Protein AF-0000000074591788 (afdb_homodimer)

Structure (mmCIF, N/CA/C/O backbone):
data_AF-0000000074591788-model_v1
#
loop_
_entity.id
_entity.type
_entity.pdbx_description
1 polymer 'Uncharacterized protein'
#
loop_
_atom_site.group_PDB
_atom_site.id
_atom_site.type_symbol
_atom_site.label_atom_id
_atom_site.label_alt_id
_atom_site.label_comp_id
_atom_site.label_asym_id
_atom_site.label_entity_id
_atom_site.label_seq_id
_atom_site.pdbx_PDB_ins_code
_atom_site.Cartn_x
_atom_site.Cartn_y
_atom_site.Cartn_z
_atom_site.occupancy
_atom_site.B_iso_or_equiv
_atom_site.auth_seq_id
_atom_site.auth_comp_id
_atom_site.auth_asym_id
_atom_site.auth_atom_id
_atom_site.pdbx_PDB_model_num
ATOM 1 N N . MET A 1 1 ? -17.734 -0.8 9.992 1 25.5 1 MET A N 1
ATOM 2 C CA . MET A 1 1 ? -17.125 -1.967 9.344 1 25.5 1 MET A CA 1
ATOM 3 C C . MET A 1 1 ? -16.125 -2.648 10.266 1 25.5 1 MET A C 1
ATOM 5 O O . MET A 1 1 ? -15.188 -2.016 10.742 1 25.5 1 MET A O 1
ATOM 9 N N . THR A 1 2 ? -16.531 -3.467 11.023 1 32.09 2 THR A N 1
ATOM 10 C CA . THR A 1 2 ? -15.789 -4.109 12.109 1 32.09 2 THR A CA 1
ATOM 11 C C . THR A 1 2 ? -14.484 -4.707 11.602 1 32.09 2 THR A C 1
ATOM 13 O O . THR A 1 2 ? -14.492 -5.555 10.703 1 32.09 2 THR A O 1
ATOM 16 N N . GLY A 1 3 ? -13.484 -3.961 11.484 1 38.31 3 GLY A N 1
ATOM 17 C CA . GLY A 1 3 ? -12.203 -4.449 11 1 38.31 3 GLY A CA 1
ATOM 18 C C . GLY A 1 3 ? -11.758 -5.73 11.68 1 38.31 3 GLY A C 1
ATOM 19 O O . GLY A 1 3 ? -11.391 -5.719 12.859 1 38.31 3 GLY A O 1
ATOM 20 N N . VAL A 1 4 ? -12.438 -6.754 11.57 1 44.53 4 VAL A N 1
ATOM 21 C CA . VAL A 1 4 ? -12.055 -8.016 12.203 1 44.53 4 VAL A CA 1
ATOM 22 C C . VAL A 1 4 ? -10.633 -8.391 11.805 1 44.53 4 VAL A C 1
ATOM 24 O O . VAL A 1 4 ? -10.258 -8.25 10.633 1 44.53 4 VAL A O 1
ATOM 27 N N . SER A 1 5 ? -9.805 -8.383 12.875 1 53.22 5 SER A N 1
ATOM 28 C CA . SER A 1 5 ? -8.477 -8.953 12.672 1 53.22 5 SER A CA 1
ATOM 29 C C . SER A 1 5 ? -8.547 -10.242 11.867 1 53.22 5 SER A C 1
ATOM 31 O O . SER A 1 5 ? -9.43 -11.07 12.094 1 53.22 5 SER A O 1
ATOM 33 N N . PRO A 1 6 ? -7.809 -10.32 10.836 1 57.22 6 PRO A N 1
ATOM 34 C CA . PRO A 1 6 ? -7.859 -11.578 10.078 1 57.22 6 PRO A CA 1
ATOM 35 C C . PRO A 1 6 ? -7.574 -12.805 10.938 1 57.22 6 PRO A C 1
ATOM 37 O O . PRO A 1 6 ? -6.836 -12.711 11.922 1 57.22 6 PRO A O 1
ATOM 40 N N . ASP A 1 7 ? -8.398 -13.844 10.859 1 64.44 7 ASP A N 1
ATOM 41 C CA . ASP A 1 7 ? -8.133 -15.172 11.406 1 64.44 7 ASP A CA 1
ATOM 42 C C . ASP A 1 7 ? -6.707 -15.617 11.086 1 64.44 7 ASP A C 1
ATOM 44 O O . ASP A 1 7 ? -6.316 -15.672 9.922 1 64.44 7 ASP A O 1
ATOM 48 N N . PRO A 1 8 ? -5.801 -15.812 12.211 1 66.62 8 PRO A N 1
ATOM 49 C CA . PRO A 1 8 ? -4.402 -16.188 11.992 1 66.62 8 PRO A CA 1
ATOM 50 C C . PRO A 1 8 ? -4.246 -17.438 11.133 1 66.62 8 PRO A C 1
ATOM 52 O O . PRO A 1 8 ? -3.184 -17.656 10.547 1 66.62 8 PRO A O 1
ATOM 55 N N . GLU A 1 9 ? -5.215 -18.203 11.008 1 79.88 9 GLU A N 1
ATOM 56 C CA . GLU A 1 9 ? -5.105 -19.453 10.258 1 79.88 9 GLU A CA 1
ATOM 57 C C . GLU A 1 9 ? -5.652 -19.297 8.836 1 79.88 9 GLU A C 1
ATOM 59 O O . GLU A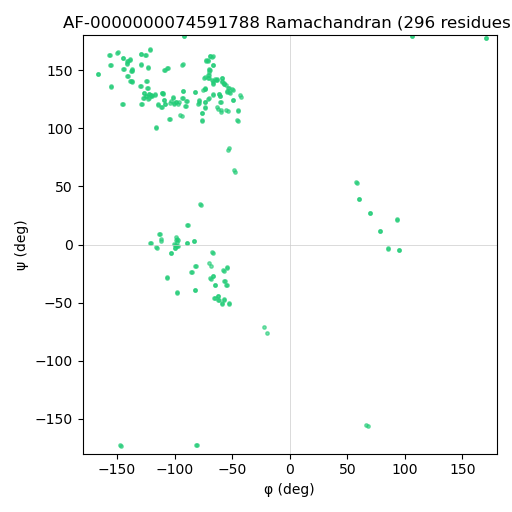 1 9 ? -5.586 -20.219 8.031 1 79.88 9 GLU A O 1
ATOM 64 N N . GLU A 1 10 ? -6.027 -18.172 8.516 1 87.06 10 GLU A N 1
ATOM 65 C CA . GLU A 1 10 ? -6.621 -17.953 7.199 1 87.06 10 GLU A CA 1
ATOM 66 C C . GLU A 1 10 ? -5.547 -17.781 6.129 1 87.06 10 GLU A C 1
ATOM 68 O O . GLU A 1 10 ? -4.52 -17.141 6.375 1 87.06 10 GLU A O 1
ATOM 73 N N . PHE A 1 11 ? -5.793 -18.578 5.012 1 93.31 11 PHE A N 1
ATOM 74 C CA . PHE A 1 11 ? -4.965 -18.297 3.846 1 93.31 11 PHE A CA 1
ATOM 75 C C . PHE A 1 11 ? -4.953 -16.812 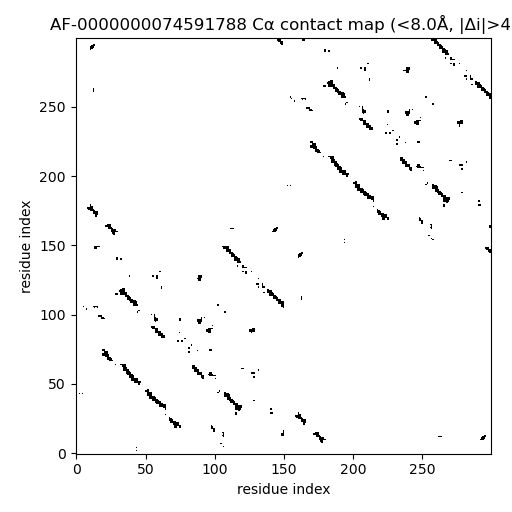3.533 1 93.31 11 PHE A C 1
ATOM 77 O O . PHE A 1 11 ? -6.012 -16.188 3.393 1 93.31 11 PHE A O 1
ATOM 84 N N . ARG A 1 12 ? -3.598 -16.203 3.482 1 90.94 12 ARG A N 1
ATOM 85 C CA . ARG A 1 12 ? -3.533 -14.75 3.316 1 90.94 12 ARG A CA 1
ATOM 86 C C . ARG A 1 12 ? -2.344 -14.352 2.447 1 90.94 12 ARG A C 1
ATOM 88 O O . ARG A 1 12 ? -1.348 -15.078 2.381 1 90.94 12 ARG A O 1
ATOM 95 N N . VAL A 1 13 ? -2.521 -13.25 1.769 1 90.94 13 VAL A N 1
ATOM 96 C CA . VAL A 1 13 ? -1.477 -12.586 1 1 90.94 13 VAL A CA 1
ATOM 97 C C . VAL A 1 13 ? -1.331 -11.141 1.473 1 90.94 13 VAL A C 1
ATOM 99 O O . VAL A 1 13 ? -2.326 -10.469 1.752 1 90.94 13 VAL A O 1
ATOM 102 N N . VAL A 1 14 ? -0.039 -10.734 1.653 1 87.12 14 VAL A N 1
ATOM 103 C CA . VAL A 1 14 ? 0.24 -9.406 2.188 1 87.12 14 VAL A CA 1
ATOM 104 C C . VAL A 1 14 ? 1.445 -8.805 1.469 1 87.12 14 VAL A C 1
ATOM 106 O O . VAL A 1 14 ? 2.195 -9.516 0.796 1 87.12 14 VAL A O 1
ATOM 109 N N . SER A 1 15 ? 1.528 -7.547 1.519 1 87.44 15 SER A N 1
ATOM 110 C CA . SER A 1 15 ? 2.756 -6.82 1.207 1 87.44 15 SER A CA 1
ATOM 111 C C . SER A 1 15 ? 3.279 -6.07 2.426 1 87.44 15 SER A C 1
ATOM 113 O O . SER A 1 15 ? 2.789 -4.988 2.754 1 87.44 15 SER A O 1
ATOM 115 N N . PRO A 1 16 ? 4.273 -6.656 3.057 1 81.25 16 PRO A N 1
ATOM 116 C CA . PRO A 1 16 ? 4.711 -6.055 4.316 1 81.25 16 PRO A CA 1
ATOM 117 C C . PRO A 1 16 ? 5.273 -4.648 4.133 1 81.25 16 PRO A C 1
ATOM 119 O O . PRO A 1 16 ? 5.938 -4.367 3.131 1 81.25 16 PRO A O 1
ATOM 122 N N . ALA A 1 17 ? 4.926 -3.83 5.141 1 76.12 17 ALA A N 1
ATOM 123 C CA . ALA A 1 17 ? 5.516 -2.494 5.172 1 76.12 17 ALA A CA 1
ATOM 124 C C . ALA A 1 17 ? 6.996 -2.557 5.527 1 76.12 17 ALA A C 1
ATOM 126 O O . ALA A 1 17 ? 7.418 -3.404 6.32 1 76.12 17 ALA A O 1
ATOM 127 N N . LYS A 1 18 ? 7.785 -1.675 4.902 1 76.88 18 LYS A N 1
ATOM 128 C CA . LYS A 1 18 ? 9.219 -1.582 5.148 1 76.88 18 LYS A CA 1
ATOM 129 C C . LYS A 1 18 ? 9.531 -0.54 6.219 1 76.88 18 LYS A C 1
ATOM 131 O O . LYS A 1 18 ? 8.688 0.31 6.523 1 76.88 18 LYS A O 1
ATOM 136 N N . ASN A 1 19 ? 10.648 -0.786 6.82 1 83.44 19 ASN A N 1
ATOM 137 C CA . ASN A 1 19 ? 11.086 0.232 7.766 1 83.44 19 ASN A CA 1
ATOM 138 C C . ASN A 1 19 ? 11.695 1.437 7.055 1 83.44 19 ASN A C 1
ATOM 140 O O . ASN A 1 19 ? 12.75 1.929 7.449 1 83.44 19 ASN A O 1
ATOM 144 N N . ILE A 1 20 ? 11.211 1.776 5.965 1 89.19 20 ILE A N 1
ATOM 145 C CA . ILE A 1 20 ? 11.477 2.982 5.184 1 89.19 20 ILE A CA 1
ATOM 146 C C . ILE A 1 20 ? 10.164 3.703 4.891 1 89.19 20 ILE A C 1
ATOM 148 O O . ILE A 1 20 ? 9.18 3.076 4.488 1 89.19 20 ILE A O 1
ATOM 152 N N . SER A 1 21 ? 10.148 5 5.23 1 94 21 SER A N 1
ATOM 153 C CA . SER A 1 21 ? 8.93 5.746 4.938 1 94 21 SER A CA 1
ATOM 154 C C . SER A 1 21 ? 8.633 5.746 3.443 1 94 21 SER A C 1
ATOM 156 O O . SER A 1 21 ? 9.523 5.977 2.623 1 94 21 SER A O 1
ATOM 158 N N . PRO A 1 22 ? 7.453 5.371 3.074 1 90.5 22 PRO A N 1
ATOM 159 C CA . PRO A 1 22 ? 7.098 5.363 1.653 1 90.5 22 PRO A CA 1
ATOM 160 C C . PRO A 1 22 ? 6.992 6.77 1.062 1 90.5 22 PRO A C 1
ATOM 162 O O . PRO A 1 22 ? 6.961 7.754 1.806 1 90.5 22 PRO A O 1
ATOM 165 N N . PRO A 1 23 ? 7.051 6.828 -0.302 1 90.56 23 PRO A N 1
ATOM 166 C CA . PRO A 1 23 ? 6.715 8.125 -0.891 1 90.56 23 PRO A CA 1
ATOM 167 C C . PRO A 1 23 ? 5.25 8.5 -0.688 1 90.56 23 PRO A C 1
ATOM 169 O O . PRO A 1 23 ? 4.371 7.641 -0.746 1 90.56 23 PRO A O 1
ATOM 172 N N . ILE A 1 24 ? 4.977 9.695 -0.384 1 93.31 24 ILE A N 1
ATOM 173 C CA . ILE A 1 24 ? 3.627 10.227 -0.234 1 93.31 24 ILE A CA 1
ATOM 174 C C . ILE A 1 24 ? 3.482 11.508 -1.052 1 93.31 24 ILE A C 1
ATOM 176 O O . ILE A 1 24 ? 4.379 12.352 -1.056 1 93.31 24 ILE A O 1
ATOM 180 N N . GLU A 1 25 ? 2.336 11.617 -1.767 1 92.62 25 GLU A N 1
ATOM 181 C CA . GLU A 1 25 ? 2.002 12.805 -2.545 1 92.62 25 GLU A CA 1
ATOM 182 C C . GLU A 1 25 ? 0.593 13.297 -2.225 1 92.62 25 GLU A C 1
ATOM 184 O O . GLU A 1 25 ? -0.248 12.523 -1.757 1 92.62 25 GLU A O 1
ATOM 189 N N . TRP A 1 26 ? 0.424 14.523 -2.447 1 93.94 26 TRP A N 1
ATOM 190 C CA . TRP A 1 26 ? -0.913 15.078 -2.27 1 93.94 26 TRP A CA 1
ATOM 191 C C . TRP A 1 26 ? -1.247 16.062 -3.385 1 93.94 26 TRP A C 1
ATOM 193 O O . TRP A 1 26 ? -0.348 16.609 -4.031 1 93.94 26 TRP A O 1
ATOM 203 N N . TYR A 1 27 ? -2.547 16.234 -3.492 1 90.75 27 TYR A N 1
ATOM 204 C CA . TYR A 1 27 ? -3.053 17.062 -4.586 1 90.75 27 TYR A CA 1
ATOM 205 C C . TYR A 1 27 ? -4.234 17.906 -4.129 1 90.75 27 TYR A C 1
ATOM 207 O O . TYR A 1 27 ? -4.895 17.578 -3.141 1 90.75 27 TYR A O 1
ATOM 215 N N . ASN A 1 28 ? -4.438 19.031 -4.855 1 94.56 28 ASN A N 1
ATOM 216 C CA . ASN A 1 28 ? -5.59 19.906 -4.684 1 94.56 28 ASN A CA 1
ATOM 217 C C . ASN A 1 28 ? -5.691 20.422 -3.25 1 94.56 28 ASN A C 1
ATOM 219 O O . ASN A 1 28 ? -6.746 20.328 -2.625 1 94.56 28 ASN A O 1
ATOM 223 N N . ILE A 1 29 ? -4.602 21 -2.82 1 97.31 29 ILE A N 1
ATOM 224 C CA . ILE A 1 29 ? -4.555 21.609 -1.495 1 97.31 29 ILE A CA 1
ATOM 225 C C . ILE A 1 29 ? -5.57 22.734 -1.414 1 97.31 29 ILE A C 1
ATOM 227 O O . ILE A 1 29 ? -5.602 23.625 -2.279 1 97.31 29 ILE A O 1
ATOM 231 N N . PRO A 1 30 ? -6.398 22.688 -0.329 1 97.75 30 PRO A N 1
ATOM 232 C CA . PRO A 1 30 ? -7.41 23.734 -0.208 1 97.75 30 PRO A CA 1
ATOM 233 C C . PRO A 1 30 ? -6.805 25.125 -0.151 1 97.75 30 PRO A C 1
ATOM 235 O O . PRO A 1 30 ? -5.758 25.328 0.467 1 97.75 30 PRO A O 1
ATOM 238 N N . GLU A 1 31 ? -7.531 26.031 -0.79 1 97.44 31 GLU A N 1
ATOM 239 C CA . GLU A 1 31 ? -7.137 27.438 -0.658 1 97.44 31 GLU A CA 1
ATOM 240 C C . GLU A 1 31 ? -7.145 27.875 0.803 1 97.44 31 GLU A C 1
ATOM 242 O O . GLU A 1 31 ? -8.055 27.516 1.559 1 97.44 31 GLU A O 1
ATOM 247 N N . GLY A 1 32 ? -6.145 28.672 1.188 1 98.25 32 GLY A N 1
ATOM 248 C CA . GLY A 1 32 ? -6.074 29.156 2.553 1 98.25 32 GLY A CA 1
ATOM 249 C C . GLY A 1 32 ? -5.199 28.312 3.453 1 98.25 32 GLY A C 1
ATOM 250 O O . GLY A 1 32 ? -4.941 28.672 4.602 1 98.25 32 GLY A O 1
ATOM 251 N N . THR A 1 33 ? -4.684 27.188 2.926 1 98.75 33 THR A N 1
ATOM 252 C CA . THR A 1 33 ? -3.812 26.312 3.715 1 98.75 33 THR A CA 1
ATOM 253 C C . THR A 1 33 ? -2.498 27.031 4.035 1 98.75 33 THR A C 1
ATOM 255 O O . THR A 1 33 ? -1.823 27.531 3.139 1 98.75 33 THR A O 1
ATOM 258 N N . LYS A 1 34 ? -2.164 27 5.301 1 98.75 34 LYS A N 1
ATOM 259 C CA . LYS A 1 34 ? -0.91 27.594 5.75 1 98.75 34 LYS A CA 1
ATOM 260 C C . LYS A 1 34 ? 0.112 26.516 6.117 1 98.75 34 LYS A C 1
ATOM 262 O O . LYS A 1 34 ? 1.32 26.75 6.027 1 98.75 34 LYS A O 1
ATOM 267 N N . SER A 1 35 ? -0.326 25.422 6.52 1 98.75 35 SER A N 1
ATOM 268 C CA . SER A 1 35 ? 0.503 24.25 6.805 1 98.75 35 SER A CA 1
ATOM 269 C C . SER A 1 35 ? -0.303 22.969 6.699 1 98.75 35 SER A C 1
ATOM 271 O O . SER A 1 35 ? -1.533 23 6.633 1 98.75 35 SER A O 1
ATOM 273 N N . MET A 1 36 ? 0.411 21.844 6.582 1 98.81 36 MET A N 1
ATOM 274 C CA . MET A 1 36 ? -0.235 20.531 6.602 1 98.81 36 MET A CA 1
ATOM 275 C C . MET A 1 36 ? 0.381 19.641 7.676 1 98.81 36 MET A C 1
ATOM 277 O O . MET A 1 36 ? 1.444 19.953 8.211 1 98.81 36 MET A O 1
ATOM 281 N N . ALA A 1 37 ? -0.322 18.594 8.016 1 98.88 37 ALA A N 1
ATOM 282 C CA . ALA A 1 37 ? 0.146 17.578 8.953 1 98.88 37 ALA A CA 1
ATOM 283 C C . ALA A 1 37 ? -0.265 16.188 8.5 1 98.88 37 ALA A C 1
ATOM 285 O O . ALA A 1 37 ? -1.332 16.016 7.906 1 98.88 37 ALA A O 1
ATOM 286 N N . LEU A 1 38 ? 0.591 15.234 8.766 1 98.75 38 LEU A N 1
ATOM 287 C CA . LEU A 1 38 ? 0.391 13.836 8.398 1 98.75 38 LEU A CA 1
ATOM 288 C C . LEU A 1 38 ? 0.444 12.938 9.633 1 98.75 38 LEU A C 1
ATOM 290 O O . LEU A 1 38 ? 1.354 13.055 10.453 1 98.75 38 LEU A O 1
ATOM 294 N N . VAL A 1 39 ? -0.578 12.102 9.758 1 98.69 39 VAL A N 1
ATOM 295 C CA . VAL A 1 39 ? -0.589 11.062 10.781 1 98.69 39 VAL A CA 1
ATOM 296 C C . VAL A 1 39 ? -0.756 9.695 10.117 1 98.69 39 VAL A C 1
ATOM 298 O O . VAL A 1 39 ? -1.687 9.484 9.336 1 98.69 39 VAL A O 1
ATOM 301 N N . VAL A 1 40 ? 0.173 8.789 10.43 1 96.38 40 VAL A N 1
ATOM 302 C CA . VAL A 1 40 ? 0.12 7.418 9.938 1 96.38 40 VAL A CA 1
ATOM 303 C C . VAL A 1 40 ? -0.021 6.453 11.109 1 96.38 40 VAL A C 1
ATOM 305 O O . VAL A 1 40 ? 0.759 6.504 12.062 1 96.38 40 VAL A O 1
ATOM 308 N N . GLN A 1 41 ? -1.028 5.551 11.008 1 95.12 41 GLN A N 1
ATOM 309 C CA . GLN A 1 41 ? -1.302 4.648 12.117 1 95.12 41 GLN A CA 1
ATOM 310 C C . GLN A 1 41 ? -1.587 3.232 11.617 1 95.12 41 GLN A C 1
ATOM 312 O O . GLN A 1 41 ? -2.223 3.051 10.578 1 95.12 41 GLN A O 1
ATOM 317 N N . ASP A 1 42 ? -1.059 2.305 12.367 1 91.19 42 ASP A N 1
ATOM 318 C CA . ASP A 1 42 ? -1.631 0.963 12.32 1 91.19 42 ASP A CA 1
ATOM 319 C C . ASP A 1 42 ? -2.947 0.9 13.094 1 91.19 42 ASP A C 1
ATOM 321 O O . ASP A 1 42 ? -2.955 0.955 14.32 1 91.19 42 ASP A O 1
ATOM 325 N N . ILE A 1 43 ? -4.066 0.685 12.391 1 88 43 ILE A N 1
ATOM 326 C CA . ILE A 1 43 ? -5.355 0.816 13.055 1 88 43 ILE A CA 1
ATOM 327 C C . ILE A 1 43 ? -5.863 -0.562 13.477 1 88 43 ILE A C 1
ATOM 329 O O . ILE A 1 43 ? -6.977 -0.69 13.984 1 88 43 ILE A O 1
ATOM 333 N N . ASP A 1 44 ? -4.996 -1.604 13.258 1 80.38 44 ASP A N 1
ATOM 334 C CA . ASP A 1 44 ? -5.328 -2.965 13.664 1 80.38 44 ASP A CA 1
ATOM 335 C C . ASP A 1 44 ? -4.414 -3.438 14.797 1 80.38 44 ASP A C 1
ATOM 337 O O . ASP A 1 44 ? -4.332 -4.637 15.07 1 80.38 44 ASP A O 1
ATOM 341 N N . ALA A 1 45 ? -3.615 -2.588 15.367 1 73.75 45 ALA A N 1
ATOM 342 C CA . ALA A 1 45 ? -2.67 -3.02 16.391 1 73.75 45 ALA A CA 1
ATOM 343 C C . ALA A 1 45 ? -3.398 -3.641 17.578 1 73.75 45 ALA A C 1
ATOM 345 O O . ALA A 1 45 ? -4.375 -3.078 18.078 1 73.75 45 ALA A O 1
ATOM 346 N N . PRO A 1 46 ? -3.055 -5.09 17.672 1 60.28 46 PRO A N 1
ATOM 347 C CA . PRO A 1 46 ? -3.752 -5.801 18.75 1 60.28 46 PRO A CA 1
ATOM 348 C C . PRO A 1 46 ? -3.455 -5.223 20.125 1 60.28 46 PRO A C 1
ATOM 350 O O . PRO A 1 46 ? -2.383 -4.652 20.344 1 60.28 46 PRO A O 1
ATOM 353 N N . ASP A 1 47 ? -4.566 -4.801 20.859 1 54.12 47 ASP A N 1
ATOM 354 C CA . ASP A 1 47 ? -4.277 -4.754 22.297 1 54.12 47 ASP A CA 1
ATOM 355 C C . ASP A 1 47 ? -4.262 -6.156 22.891 1 54.12 47 ASP A C 1
ATOM 357 O O . ASP A 1 47 ? -5.18 -6.949 22.672 1 54.12 47 ASP A O 1
ATOM 361 N N . PRO A 1 48 ? -3.068 -6.801 23.266 1 47.72 48 PRO A N 1
ATOM 362 C CA . PRO A 1 48 ? -3.119 -8.133 23.891 1 47.72 48 PRO A CA 1
ATOM 363 C C . PRO A 1 48 ? -4.484 -8.453 24.484 1 47.72 48 PRO A C 1
ATOM 365 O O . PRO A 1 48 ? -5.004 -9.555 24.297 1 47.72 48 PRO A O 1
ATOM 368 N N . ASN A 1 49 ? -4.859 -7.977 25.531 1 49.31 49 ASN A N 1
ATOM 369 C CA . ASN A 1 49 ? -6 -8.234 26.406 1 49.31 49 ASN A CA 1
ATOM 370 C C . ASN A 1 49 ? -7.133 -7.238 26.156 1 49.31 49 ASN A C 1
ATOM 372 O O . ASN A 1 49 ? -8.133 -7.242 26.875 1 49.31 49 ASN A O 1
ATOM 376 N N . GLY A 1 50 ? -7.012 -6.223 25.109 1 53.72 50 GLY A N 1
ATOM 377 C CA . GLY A 1 50 ? -8 -5.156 25.156 1 53.72 50 GLY A CA 1
ATOM 378 C C . GLY A 1 50 ? -8.383 -4.648 23.781 1 53.72 50 GLY A C 1
ATOM 379 O O . GLY A 1 50 ? -8.039 -5.266 22.766 1 53.72 50 GLY A O 1
ATOM 380 N N . PRO A 1 51 ? -9.172 -3.576 23.688 1 57.12 51 PRO A N 1
ATOM 381 C CA . PRO A 1 51 ? -9.688 -2.865 22.516 1 57.12 51 PRO A CA 1
ATOM 382 C C . PRO A 1 51 ? -8.594 -2.512 21.516 1 57.12 51 PRO A C 1
ATOM 384 O O . PRO A 1 51 ? -7.43 -2.361 21.891 1 57.12 51 PRO A O 1
ATOM 387 N N . LEU A 1 52 ? -8.812 -2.762 20.234 1 64.19 52 LEU A N 1
ATOM 388 C CA . LEU A 1 52 ? -7.906 -2.293 19.203 1 64.19 52 LEU A CA 1
ATOM 389 C C . LEU A 1 52 ? -7.531 -0.831 19.422 1 64.19 52 LEU A C 1
ATOM 391 O O . LEU A 1 52 ? -8.406 0.015 19.609 1 64.19 52 LEU A O 1
ATOM 395 N N . VAL A 1 53 ? -6.254 -0.591 19.859 1 77.31 53 VAL A N 1
ATOM 396 C CA . VAL A 1 53 ? -5.746 0.773 19.953 1 77.31 53 VAL A CA 1
ATOM 397 C C . VAL A 1 53 ? -4.801 1.045 18.781 1 77.31 53 VAL A C 1
ATOM 399 O O . VAL A 1 53 ? -3.875 0.271 18.531 1 77.31 53 VAL A O 1
ATOM 402 N N . PRO A 1 54 ? -5.098 2.039 17.984 1 90.12 54 PRO A N 1
ATOM 403 C CA . PRO A 1 54 ? -4.184 2.361 16.891 1 90.12 54 PRO A CA 1
ATOM 404 C C . PRO A 1 54 ? -2.758 2.633 17.375 1 90.12 54 PRO A C 1
ATOM 406 O O . PRO A 1 54 ? -2.562 3.197 18.453 1 90.12 54 PRO A O 1
ATOM 409 N N . TRP A 1 55 ? -1.841 2.105 16.656 1 93 55 TRP A N 1
ATOM 410 C CA . TRP A 1 55 ? -0.422 2.336 16.906 1 93 55 TRP A CA 1
ATOM 411 C C . TRP A 1 55 ? 0.128 3.416 15.977 1 93 55 TRP A C 1
ATOM 413 O O . TRP A 1 55 ? 0.036 3.299 14.75 1 93 55 TRP A O 1
ATOM 423 N N . THR A 1 56 ? 0.685 4.48 16.5 1 96.44 56 THR A N 1
ATOM 424 C CA . THR A 1 56 ? 1.208 5.594 15.727 1 96.44 56 THR A CA 1
ATOM 425 C C . THR A 1 56 ? 2.52 5.211 15.047 1 96.44 56 THR A C 1
ATOM 427 O O . THR A 1 56 ? 3.494 4.863 15.711 1 96.44 56 THR A O 1
ATOM 430 N N . ILE A 1 57 ? 2.52 5.34 13.734 1 96.12 57 ILE A N 1
ATOM 431 C CA . ILE A 1 57 ? 3.678 4.977 12.922 1 96.12 57 ILE A CA 1
ATOM 432 C C . ILE A 1 57 ? 4.5 6.227 12.609 1 96.12 57 ILE A C 1
ATOM 434 O O . ILE A 1 57 ? 5.73 6.195 12.656 1 96.12 57 ILE A O 1
ATOM 438 N N . TRP A 1 58 ? 3.809 7.238 12.32 1 98.12 58 TRP A N 1
ATOM 439 C CA . TRP A 1 58 ? 4.465 8.461 11.867 1 98.12 58 TRP A CA 1
ATOM 440 C C . TRP A 1 58 ? 3.602 9.688 12.148 1 98.12 58 TRP A C 1
ATOM 442 O O . TRP A 1 58 ? 2.379 9.641 11.992 1 98.12 58 TRP A O 1
ATOM 452 N N . VAL A 1 59 ? 4.227 10.719 12.648 1 98.69 59 VAL A N 1
ATOM 453 C CA . VAL A 1 59 ? 3.619 12.039 12.82 1 98.69 59 VAL A CA 1
ATOM 454 C C . VAL A 1 59 ? 4.504 13.109 12.188 1 98.69 59 VAL A C 1
ATOM 456 O O . VAL A 1 59 ? 5.684 13.227 12.531 1 98.69 59 VAL A O 1
ATOM 459 N N . VAL A 1 60 ? 3.986 13.82 11.258 1 98.56 60 VAL A N 1
ATOM 460 C CA . VAL A 1 60 ? 4.707 14.906 10.609 1 98.56 60 VAL A CA 1
ATOM 461 C C . VAL A 1 60 ? 3.879 16.188 10.672 1 98.56 60 VAL A C 1
ATOM 463 O O . VAL A 1 60 ? 2.68 16.172 10.391 1 98.56 60 VAL A O 1
ATOM 466 N N . ALA A 1 61 ? 4.531 17.25 11.102 1 98.31 61 ALA A N 1
ATOM 467 C CA . ALA A 1 61 ? 3.836 18.531 11.258 1 98.31 61 ALA A CA 1
ATOM 468 C C . ALA A 1 61 ? 4.594 19.656 10.562 1 98.31 61 ALA A C 1
ATOM 470 O O . ALA A 1 61 ? 5.738 19.469 10.141 1 98.31 61 ALA A O 1
ATOM 471 N N . ASN A 1 62 ? 3.865 20.766 10.367 1 98.06 62 ASN A N 1
ATOM 472 C CA . ASN A 1 62 ? 4.41 21.984 9.789 1 98.06 62 ASN A CA 1
ATOM 473 C C . ASN A 1 62 ? 4.945 21.75 8.375 1 98.06 62 ASN A C 1
ATOM 475 O O . ASN A 1 62 ? 6.008 22.25 8.016 1 98.06 62 ASN A O 1
ATOM 479 N N . ILE A 1 63 ? 4.262 20.984 7.656 1 98.38 63 ILE A N 1
ATOM 480 C CA . ILE A 1 63 ? 4.543 20.797 6.238 1 98.38 63 ILE A CA 1
ATOM 481 C C . ILE A 1 63 ? 4.102 22.031 5.457 1 98.38 63 ILE A C 1
ATOM 483 O O . ILE A 1 63 ? 2.916 22.375 5.441 1 98.38 63 ILE A O 1
ATOM 487 N N . PRO A 1 64 ? 5.039 22.656 4.852 1 98.06 64 PRO A N 1
ATOM 488 C CA . PRO A 1 64 ? 4.609 23.812 4.062 1 98.06 64 PRO A CA 1
ATOM 489 C C . PRO A 1 64 ? 3.703 23.422 2.895 1 98.06 64 PRO A C 1
ATOM 491 O O . PRO A 1 64 ? 3.906 22.375 2.271 1 98.06 64 PRO A O 1
ATOM 494 N N . PRO A 1 65 ? 2.678 24.25 2.613 1 97.44 65 PRO A N 1
ATOM 495 C CA . PRO A 1 65 ? 1.732 23.906 1.552 1 97.44 65 PRO A CA 1
ATOM 496 C C . PRO A 1 65 ? 2.371 23.922 0.165 1 97.44 65 PRO A C 1
ATOM 498 O O . PRO A 1 65 ? 1.756 23.469 -0.808 1 97.44 65 PRO A O 1
ATOM 501 N N . THR A 1 66 ? 3.592 24.359 0.035 1 97 66 THR A N 1
ATOM 502 C CA . THR A 1 66 ? 4.293 24.406 -1.243 1 97 66 THR A CA 1
ATOM 503 C C . THR A 1 66 ? 4.883 23.031 -1.572 1 97 66 THR A C 1
ATOM 505 O O . THR A 1 66 ? 5.273 22.781 -2.715 1 97 66 THR A O 1
ATOM 508 N N . LEU A 1 67 ? 5.004 22.188 -0.569 1 97 67 LEU A N 1
ATOM 509 C CA . LEU A 1 67 ? 5.496 20.828 -0.825 1 97 67 LEU A CA 1
ATOM 510 C C . LEU A 1 67 ? 4.422 19.984 -1.495 1 97 67 LEU A C 1
ATOM 512 O O . LEU A 1 67 ? 3.25 20.047 -1.116 1 97 67 LEU A O 1
ATOM 516 N N . LYS A 1 68 ? 4.84 19.156 -2.373 1 94.88 68 LYS A N 1
ATOM 517 C CA . LYS A 1 68 ? 3.893 18.328 -3.111 1 94.88 68 LYS A CA 1
ATOM 518 C C . LYS A 1 68 ? 3.879 16.891 -2.576 1 94.88 68 LYS A C 1
ATOM 520 O O . LYS A 1 68 ? 3.08 16.062 -3.02 1 94.88 68 LYS A O 1
ATOM 525 N N . GLY A 1 69 ? 4.777 16.609 -1.7 1 96.5 69 GLY A N 1
ATOM 526 C CA . GLY A 1 69 ? 4.898 15.281 -1.13 1 96.5 69 GLY A CA 1
ATOM 527 C C . GLY A 1 69 ? 6.152 15.102 -0.296 1 96.5 69 GLY A C 1
ATOM 528 O O . GLY A 1 69 ? 6.906 16.047 -0.085 1 96.5 69 GLY A O 1
ATOM 529 N N . LEU A 1 70 ? 6.266 13.945 0.255 1 96.44 70 LEU A N 1
ATOM 530 C CA . LEU A 1 70 ? 7.461 13.445 0.931 1 96.44 70 LEU A CA 1
ATOM 531 C C . LEU A 1 70 ? 8.062 12.266 0.177 1 96.44 70 LEU A C 1
ATOM 533 O O . LEU A 1 70 ? 7.383 11.266 -0.057 1 96.44 70 LEU A O 1
ATOM 537 N N . PRO A 1 71 ? 9.32 12.406 -0.251 1 93.38 71 PRO A N 1
ATOM 538 C CA . PRO A 1 71 ? 9.914 11.297 -0.997 1 93.38 71 PRO A CA 1
ATOM 539 C C . PRO A 1 71 ? 10.141 10.062 -0.134 1 93.38 71 PRO A C 1
ATOM 541 O O . PRO A 1 71 ? 10.117 10.148 1.097 1 93.38 71 PRO A O 1
ATOM 544 N N . GLU A 1 72 ? 10.312 8.906 -0.839 1 91.12 72 GLU A N 1
ATOM 545 C CA . GLU A 1 72 ? 10.672 7.68 -0.129 1 91.12 72 GLU A CA 1
ATOM 546 C C . GLU A 1 72 ? 11.898 7.895 0.753 1 91.12 72 GLU A C 1
ATOM 548 O O . GLU A 1 72 ? 12.875 8.516 0.328 1 91.12 72 GLU A O 1
ATOM 553 N N . GLY A 1 73 ? 11.812 7.41 1.943 1 93.12 73 GLY A N 1
ATOM 554 C CA . GLY A 1 73 ? 12.945 7.492 2.85 1 93.12 73 GLY A CA 1
ATOM 555 C C . GLY A 1 73 ? 13.102 8.859 3.488 1 93.12 73 GLY A C 1
ATOM 556 O O . GLY A 1 73 ? 14.141 9.164 4.074 1 93.12 73 GLY A O 1
ATOM 557 N N . TYR A 1 74 ? 12.148 9.688 3.363 1 95.56 74 TYR A N 1
ATOM 558 C CA . TYR A 1 74 ? 12.219 11.023 3.945 1 95.56 74 TYR A CA 1
ATOM 559 C C . TYR A 1 74 ? 12.57 10.953 5.426 1 95.56 74 TYR A C 1
ATOM 561 O O . TYR A 1 74 ? 13.391 11.734 5.91 1 95.56 74 TYR A O 1
ATOM 569 N N . SER A 1 75 ? 11.883 10.133 6.316 1 95.25 75 SER A N 1
ATOM 570 C CA . SER A 1 75 ? 12.078 10.055 7.758 1 95.25 75 SER A CA 1
ATOM 571 C C . SER A 1 75 ? 13.523 9.703 8.094 1 95.25 75 SER A C 1
ATOM 573 O O . SER A 1 75 ? 14.047 10.125 9.133 1 95.25 75 SER A O 1
ATOM 575 N N . GLY A 1 76 ? 14.312 9.133 7.336 1 88.88 76 GLY A N 1
ATOM 576 C CA . GLY A 1 76 ? 15.672 8.711 7.609 1 88.88 76 GLY A CA 1
ATOM 577 C C . GLY A 1 76 ? 16.719 9.68 7.074 1 88.88 76 GLY A C 1
ATOM 578 O O . GLY A 1 76 ? 17.906 9.516 7.324 1 88.88 76 GLY A O 1
ATOM 579 N N . LYS A 1 77 ? 16.312 10.656 6.438 1 87.88 77 LYS A N 1
ATOM 580 C CA . LYS A 1 77 ? 17.25 11.609 5.863 1 87.88 77 LYS A CA 1
ATOM 581 C C . LYS A 1 77 ? 17.875 12.477 6.945 1 87.88 77 LYS A C 1
ATOM 583 O O . LYS A 1 77 ? 17.266 12.711 7.996 1 87.88 77 LYS A O 1
ATOM 588 N N . ALA A 1 78 ? 18.984 13 6.555 1 85.94 78 ALA A N 1
ATOM 589 C CA . ALA A 1 78 ? 19.656 13.969 7.426 1 85.94 78 ALA A CA 1
ATOM 590 C C . ALA A 1 78 ? 18.875 15.273 7.496 1 85.94 78 ALA A C 1
ATOM 592 O O . ALA A 1 78 ? 18.203 15.656 6.535 1 85.94 78 ALA A O 1
ATOM 593 N N . LYS A 1 79 ? 19.047 15.914 8.656 1 85 79 LYS A N 1
ATOM 594 C CA . LYS A 1 79 ? 18.328 17.172 8.883 1 85 79 LYS A CA 1
ATOM 595 C C . LYS A 1 79 ? 18.625 18.172 7.773 1 85 79 LYS A C 1
ATOM 597 O O . LYS A 1 79 ? 17.734 18.922 7.355 1 85 79 LYS A O 1
ATOM 602 N N . SER A 1 80 ? 19.797 18.156 7.285 1 86.44 80 SER A N 1
ATOM 603 C CA . SER A 1 80 ? 20.219 19.094 6.25 1 86.44 80 SER A CA 1
ATOM 604 C C . SER A 1 80 ? 19.5 18.812 4.934 1 86.44 80 SER A C 1
ATOM 606 O O . SER A 1 80 ? 19.469 19.672 4.047 1 86.44 80 SER A O 1
ATOM 608 N N . GLU A 1 81 ? 18.938 17.656 4.77 1 87 81 GLU A N 1
ATOM 609 C CA . GLU A 1 81 ? 18.266 17.234 3.541 1 87 81 GLU A CA 1
ATOM 610 C C . GLU A 1 81 ? 16.75 17.406 3.66 1 87 81 GLU A C 1
ATOM 612 O O . GLU A 1 81 ? 16.016 17.156 2.703 1 87 81 GLU A O 1
ATOM 617 N N . LYS A 1 82 ? 16.391 17.859 4.809 1 88.69 82 LYS A N 1
ATOM 618 C CA . LYS A 1 82 ? 14.953 18.016 5.051 1 88.69 82 LYS A CA 1
ATOM 619 C C . LYS A 1 82 ? 14.539 19.484 5.02 1 88.69 82 LYS A C 1
ATOM 621 O O . LYS A 1 82 ? 15.375 20.375 5.188 1 88.69 82 LYS A O 1
ATOM 626 N N . ASN A 1 83 ? 13.25 19.609 4.629 1 90.44 83 ASN A N 1
ATOM 627 C CA . ASN A 1 83 ? 12.703 20.953 4.734 1 90.44 83 ASN A CA 1
ATOM 628 C C . ASN A 1 83 ? 12.805 21.484 6.1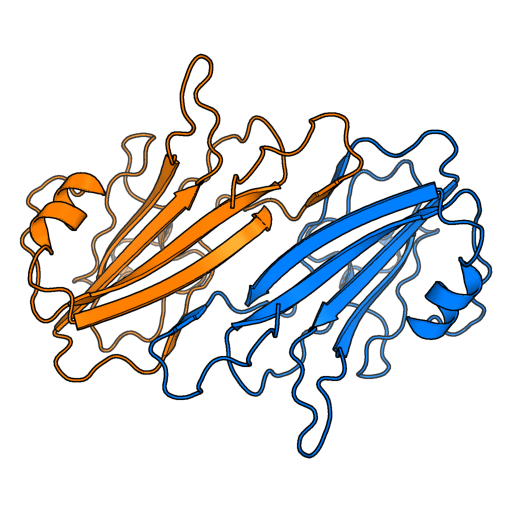6 1 90.44 83 ASN A C 1
ATOM 630 O O . ASN A 1 83 ? 12.492 20.781 7.121 1 90.44 83 ASN A O 1
ATOM 634 N N . GLU A 1 84 ? 13.156 22.75 6.363 1 91.19 84 GLU A N 1
ATOM 635 C CA . GLU A 1 84 ? 13.469 23.328 7.664 1 91.19 84 GLU A CA 1
ATOM 636 C C . GLU A 1 84 ? 12.219 23.422 8.539 1 91.19 84 GLU A C 1
ATOM 638 O O . GLU A 1 84 ? 12.312 23.391 9.766 1 91.19 84 GLU A O 1
ATOM 643 N N . SER A 1 85 ? 11.117 23.562 7.969 1 94.12 85 SER A N 1
ATOM 644 C CA . SER A 1 85 ? 9.898 23.797 8.742 1 94.12 85 SER A CA 1
ATOM 645 C C . SER A 1 85 ? 9.281 22.469 9.203 1 94.12 85 SER A C 1
ATOM 647 O O . SER A 1 85 ? 8.539 22.438 10.188 1 94.12 85 SER A O 1
ATOM 649 N N . VAL A 1 86 ? 9.57 21.406 8.516 1 96.75 86 VAL A N 1
ATOM 650 C CA . VAL A 1 86 ? 8.914 20.125 8.758 1 96.75 86 VAL A CA 1
ATOM 651 C C . VAL A 1 86 ? 9.445 19.516 10.047 1 96.75 86 VAL A C 1
ATOM 653 O O . VAL A 1 86 ? 10.664 19.469 10.273 1 96.75 86 VAL A O 1
ATOM 656 N N . VAL A 1 87 ? 8.516 19.047 10.852 1 96.31 87 VAL A N 1
ATOM 657 C CA . VAL A 1 87 ? 8.867 18.406 12.117 1 96.31 87 VAL A CA 1
ATOM 658 C C . VAL A 1 87 ? 8.336 16.984 12.133 1 96.31 87 VAL A C 1
ATOM 660 O O . VAL A 1 87 ? 7.168 16.734 11.805 1 96.31 87 VAL A O 1
ATOM 663 N N . GLU A 1 88 ? 9.25 16.078 12.438 1 97.75 88 GLU A N 1
ATOM 664 C CA . GLU A 1 88 ? 8.805 14.719 12.711 1 97.75 88 GLU A CA 1
ATOM 665 C C . GLU A 1 88 ? 8.562 14.508 14.203 1 97.75 88 GLU A C 1
ATOM 667 O O . GLU A 1 88 ? 9.445 14.773 15.023 1 97.75 88 GLU A O 1
ATOM 672 N N . GLY A 1 89 ? 7.375 14.047 14.531 1 98.06 89 GLY A N 1
ATOM 673 C CA . GLY A 1 89 ? 7.027 13.758 15.914 1 98.06 89 GLY A CA 1
ATOM 674 C C . GLY A 1 89 ? 7.301 12.32 16.312 1 98.06 89 GLY A C 1
ATOM 675 O O . GLY A 1 89 ? 7.777 11.523 15.5 1 98.06 89 GLY A O 1
ATOM 676 N N . ASN A 1 90 ? 6.977 12.039 17.625 1 98 90 ASN A N 1
ATOM 677 C CA . ASN A 1 90 ? 7.199 10.695 18.156 1 98 90 ASN A CA 1
ATOM 678 C C . ASN A 1 90 ? 6.176 9.703 17.625 1 98 90 ASN A C 1
ATOM 680 O O . ASN A 1 90 ? 4.977 9.992 17.594 1 98 90 ASN A O 1
ATOM 684 N N . ASN A 1 91 ? 6.762 8.516 17.203 1 97.06 91 ASN A N 1
ATOM 685 C CA . ASN A 1 91 ? 5.902 7.348 17.047 1 97.06 91 ASN A CA 1
ATOM 686 C C . ASN A 1 91 ? 5.633 6.664 18.391 1 97.06 91 ASN A C 1
ATOM 688 O O . ASN A 1 91 ? 5.996 7.191 19.438 1 97.06 91 ASN A O 1
ATOM 692 N N . ASP A 1 92 ? 4.988 5.496 18.359 1 95.44 92 ASP A N 1
ATOM 693 C CA . ASP A 1 92 ? 4.594 4.887 19.625 1 95.44 92 ASP A CA 1
ATOM 694 C C . ASP A 1 92 ? 5.75 4.105 20.25 1 95.44 92 ASP A C 1
ATOM 696 O O . ASP A 1 92 ? 5.625 3.562 21.344 1 95.44 92 ASP A O 1
ATOM 700 N N . ASP A 1 93 ? 6.898 4.133 19.625 1 94.62 93 ASP A N 1
ATOM 701 C CA . ASP A 1 93 ? 8.141 3.725 20.281 1 94.62 93 ASP A CA 1
ATOM 702 C C . ASP A 1 93 ? 8.805 4.906 20.984 1 94.62 93 ASP A C 1
ATOM 704 O O . ASP A 1 93 ? 9.93 4.789 21.469 1 94.62 93 ASP A O 1
ATOM 708 N N . LYS A 1 94 ? 8.188 6.027 20.922 1 96.25 94 LYS A N 1
ATOM 709 C CA . LYS A 1 94 ? 8.609 7.238 21.625 1 96.25 94 LYS A CA 1
ATOM 710 C C . LYS A 1 94 ? 9.891 7.805 21.031 1 96.25 94 LYS A C 1
ATOM 712 O O . LYS A 1 94 ? 10.719 8.375 21.734 1 96.25 94 LYS A O 1
ATOM 717 N N . VAL A 1 95 ? 10.133 7.566 19.781 1 95.88 95 VAL A N 1
ATOM 718 C CA . VAL A 1 95 ? 11.203 8.203 19.016 1 95.88 95 VAL A CA 1
ATOM 719 C C . VAL A 1 95 ? 10.625 8.898 17.797 1 95.88 95 VAL A C 1
ATOM 721 O O . VAL A 1 95 ? 9.602 8.469 17.25 1 95.88 95 VAL A O 1
ATOM 724 N N . PRO A 1 96 ? 11.281 9.914 17.359 1 96.62 96 PRO A N 1
ATOM 725 C CA . PRO A 1 96 ? 10.766 10.602 16.172 1 96.62 96 PRO A CA 1
ATOM 726 C C . PRO A 1 96 ? 10.922 9.773 14.898 1 96.62 96 PRO A C 1
ATOM 728 O O . PRO A 1 96 ? 11.891 9.031 14.75 1 96.62 96 PRO A O 1
ATOM 731 N N . GLY A 1 97 ? 9.945 9.953 14.039 1 97.12 97 GLY A N 1
ATOM 732 C CA . GLY A 1 97 ? 10.141 9.398 12.703 1 97.12 97 GLY A CA 1
ATOM 733 C C . GLY A 1 97 ? 9.32 8.148 12.445 1 97.12 97 GLY A C 1
ATOM 734 O O . GLY A 1 97 ? 8.547 7.723 13.305 1 97.12 97 GLY A O 1
ATOM 735 N N . TRP A 1 98 ? 9.461 7.641 11.258 1 97.12 98 TRP A N 1
ATOM 736 C CA . TRP A 1 98 ? 8.742 6.48 10.742 1 97.12 98 TRP A CA 1
ATOM 737 C C . TRP A 1 98 ? 9.211 5.199 11.43 1 97.12 98 TRP A C 1
ATOM 739 O O . TRP A 1 98 ? 10.414 4.938 11.508 1 97.12 98 TRP A O 1
ATOM 749 N N . ARG A 1 99 ? 8.25 4.48 11.977 1 93.5 99 ARG A N 1
ATOM 750 C CA . ARG A 1 99 ? 8.516 3.158 12.531 1 93.5 99 ARG A CA 1
ATOM 751 C C . ARG A 1 99 ? 7.324 2.227 12.32 1 93.5 99 ARG A C 1
ATOM 753 O O . ARG A 1 99 ? 6.207 2.535 12.727 1 93.5 99 ARG A O 1
ATOM 760 N N . VAL A 1 100 ? 7.566 1.118 11.625 1 88.62 100 VAL A N 1
ATOM 761 C CA . VAL A 1 100 ? 6.535 0.09 11.523 1 88.62 100 VAL A CA 1
ATOM 762 C C . VAL A 1 100 ? 6.688 -0.909 12.664 1 88.62 100 VAL A C 1
ATOM 764 O O . VAL A 1 100 ? 7.758 -1.498 12.844 1 88.62 100 VAL A O 1
ATOM 767 N N . PRO A 1 101 ? 5.66 -1.005 13.484 1 81 101 PRO A N 1
ATOM 768 C CA . PRO A 1 101 ? 5.77 -1.974 14.578 1 81 101 PRO A CA 1
ATOM 769 C C . PRO A 1 101 ? 5.812 -3.418 14.086 1 81 101 PRO A C 1
ATOM 771 O O . PRO A 1 101 ? 5.426 -3.697 12.945 1 81 101 PRO A O 1
ATOM 774 N N . VAL A 1 102 ? 6.434 -4.203 14.953 1 73.44 102 VAL A N 1
ATOM 775 C CA . VAL A 1 102 ? 6.301 -5.633 14.68 1 73.44 102 VAL A CA 1
ATOM 776 C C . VAL A 1 102 ? 4.832 -6.039 14.781 1 73.44 102 VAL A C 1
ATOM 778 O O . VAL A 1 102 ? 4.199 -5.863 15.82 1 73.44 102 VAL A O 1
ATOM 781 N N . MET A 1 103 ? 4.344 -6.488 13.703 1 72.5 103 MET A N 1
ATOM 782 C CA . MET A 1 103 ? 2.932 -6.863 13.664 1 72.5 103 MET A CA 1
ATOM 783 C C . MET A 1 103 ? 2.748 -8.328 14.055 1 72.5 103 MET A C 1
ATOM 785 O O . MET A 1 103 ? 3.445 -9.203 13.539 1 72.5 103 MET A O 1
ATOM 789 N N . PRO A 1 104 ? 1.868 -8.461 15.141 1 69.69 104 PRO A N 1
ATOM 790 C CA . PRO A 1 104 ? 1.647 -9.844 15.555 1 69.69 104 PRO A CA 1
ATOM 791 C C . PRO A 1 104 ? 1.126 -10.727 14.422 1 69.69 104 PRO A C 1
ATOM 793 O O . PRO A 1 104 ? 1.313 -11.945 14.453 1 69.69 104 PRO A O 1
ATOM 796 N N . SER A 1 105 ? 0.369 -10.133 13.508 1 70.5 105 SER A N 1
ATOM 797 C CA . SER A 1 105 ? -0.15 -10.844 12.344 1 70.5 105 SER A CA 1
ATOM 798 C C . SER A 1 105 ? -0.017 -9.992 11.078 1 70.5 105 SER A C 1
ATOM 800 O O . SER A 1 105 ? -0.008 -8.766 11.148 1 70.5 105 SER A O 1
ATOM 802 N N . PRO A 1 106 ? 0.125 -10.656 10 1 70.5 106 PRO A N 1
ATOM 803 C CA . PRO A 1 106 ? 0.195 -9.898 8.75 1 70.5 106 PRO A CA 1
ATOM 804 C C . PRO A 1 106 ? -1.146 -9.281 8.352 1 70.5 106 PRO A C 1
ATOM 806 O O . PRO A 1 106 ? -2.191 -9.688 8.867 1 70.5 106 PRO A O 1
ATOM 809 N N . GLY A 1 107 ? -1.058 -8.195 7.477 1 73 107 GLY A N 1
ATOM 810 C CA . GLY A 1 107 ? -2.277 -7.668 6.887 1 73 107 GLY A CA 1
ATOM 811 C C . GLY A 1 107 ? -2.881 -6.527 7.68 1 73 107 GLY A C 1
ATOM 812 O O . GLY A 1 107 ? -4.082 -6.266 7.59 1 73 107 GLY A O 1
ATOM 813 N N . HIS A 1 108 ? -2.072 -5.941 8.43 1 80.69 108 HIS A N 1
ATOM 814 C CA . HIS A 1 108 ? -2.6 -4.801 9.172 1 80.69 108 HIS A CA 1
ATOM 815 C C . HIS A 1 108 ? -2.945 -3.65 8.234 1 80.69 108 HIS A C 1
ATOM 817 O O . HIS A 1 108 ? -2.225 -3.393 7.266 1 80.69 108 HIS A O 1
ATOM 823 N N . ARG A 1 109 ? -4.117 -3.01 8.633 1 83.94 109 ARG A N 1
ATOM 824 C CA . ARG A 1 109 ? -4.469 -1.777 7.941 1 83.94 109 ARG A CA 1
ATOM 825 C C . ARG A 1 109 ? -3.658 -0.599 8.469 1 83.94 109 ARG A C 1
ATOM 827 O O . ARG A 1 109 ? -3.646 -0.336 9.672 1 83.94 109 ARG A O 1
ATOM 834 N N . ILE A 1 110 ? -2.984 0.036 7.535 1 88.56 110 ILE A N 1
ATOM 835 C CA . ILE A 1 110 ? -2.244 1.256 7.836 1 88.56 110 ILE A CA 1
ATOM 836 C C . ILE A 1 110 ? -2.957 2.457 7.215 1 88.56 110 ILE A C 1
ATOM 838 O O . ILE A 1 110 ? -3.139 2.518 5.996 1 88.56 110 ILE A O 1
ATOM 842 N N . GLU A 1 111 ? -3.33 3.391 8.102 1 91.38 111 GLU A N 1
ATOM 843 C CA . GLU A 1 111 ? -4.031 4.582 7.629 1 91.38 111 GLU A CA 1
ATOM 844 C C . GLU A 1 111 ? -3.09 5.777 7.543 1 91.38 111 GLU A C 1
ATOM 846 O O . GLU A 1 111 ? -2.365 6.074 8.492 1 91.38 111 GLU A O 1
ATOM 851 N N . PHE A 1 112 ? -3.057 6.402 6.387 1 94.56 112 PHE A N 1
ATOM 852 C CA . PHE A 1 112 ? -2.428 7.699 6.172 1 94.56 112 PHE A CA 1
ATOM 853 C C . PHE A 1 112 ? -3.469 8.812 6.152 1 94.56 112 PHE A C 1
ATOM 855 O O . PHE A 1 112 ? -4.387 8.789 5.328 1 94.56 112 PHE A O 1
ATOM 862 N N . ARG A 1 113 ? -3.316 9.781 7.055 1 97.38 113 ARG A N 1
ATOM 863 C CA . ARG A 1 113 ? -4.25 10.898 7.094 1 97.38 113 ARG A CA 1
ATOM 864 C C . ARG A 1 113 ? -3.51 12.234 7.043 1 97.38 113 ARG A C 1
ATOM 866 O O . ARG A 1 113 ? -2.615 12.484 7.855 1 97.38 113 ARG A O 1
ATOM 873 N N . LEU A 1 114 ? -3.916 13.039 6.082 1 98.38 114 LEU A N 1
ATOM 874 C CA . LEU A 1 114 ? -3.334 14.359 5.859 1 98.38 114 LEU A CA 1
ATOM 875 C C . LEU A 1 114 ? -4.328 15.461 6.207 1 98.38 114 LEU A C 1
ATOM 877 O O . LEU A 1 114 ? -5.496 15.398 5.812 1 98.38 114 LEU A O 1
ATOM 881 N N . TYR A 1 115 ? -3.9 16.359 6.941 1 98.75 115 TYR A N 1
ATOM 882 C CA . TYR A 1 115 ? -4.699 17.516 7.332 1 98.75 115 TYR A CA 1
ATOM 883 C C . TYR A 1 115 ? -4.172 18.797 6.672 1 98.75 115 TYR A C 1
ATOM 885 O O . TYR A 1 115 ? -2.971 19.062 6.719 1 98.75 115 TYR A O 1
ATOM 893 N N . ALA A 1 116 ? -5.055 19.531 6.062 1 98.88 116 ALA A N 1
ATOM 894 C CA . ALA A 1 116 ? -4.781 20.906 5.66 1 98.88 116 ALA A CA 1
ATOM 895 C C . ALA A 1 116 ? -5.227 21.891 6.738 1 98.88 116 ALA A C 1
ATOM 897 O O . ALA A 1 116 ? -6.355 21.812 7.223 1 98.88 116 ALA A O 1
ATOM 898 N N . LEU A 1 117 ? -4.316 22.844 7.066 1 98.88 117 LEU A N 1
ATOM 899 C CA . LEU A 1 117 ? -4.555 23.703 8.227 1 98.88 117 LEU A CA 1
ATOM 900 C C . LEU A 1 117 ? -4.504 25.172 7.832 1 98.88 117 LEU A C 1
ATOM 902 O O . LEU A 1 117 ? -3.652 25.578 7.039 1 98.88 117 LEU A O 1
ATOM 906 N N . ASP A 1 118 ? -5.391 26.016 8.383 1 98.75 118 ASP A N 1
ATOM 907 C CA . ASP A 1 118 ? -5.379 27.453 8.133 1 98.75 118 ASP A CA 1
ATOM 908 C C . ASP A 1 118 ? -4.473 28.188 9.125 1 98.75 118 ASP A C 1
ATOM 910 O O . ASP A 1 118 ? -4.621 29.391 9.344 1 98.75 118 ASP A O 1
ATOM 914 N N . ASP A 1 119 ? -3.623 27.422 9.773 1 98 119 ASP A N 1
ATOM 915 C CA . ASP A 1 119 ? -2.691 27.922 10.781 1 98 119 ASP A CA 1
ATOM 916 C C . ASP A 1 119 ? -1.41 27.094 10.805 1 98 119 ASP A C 1
ATOM 918 O O . ASP A 1 119 ? -1.321 26.062 10.133 1 98 119 ASP A O 1
ATOM 922 N N . GLU A 1 120 ? -0.381 27.609 11.453 1 97.19 120 GLU A N 1
ATOM 923 C CA . GLU A 1 120 ? 0.813 26.875 11.836 1 97.19 120 GLU A CA 1
ATOM 924 C C . GLU A 1 120 ? 0.814 26.562 13.328 1 97.19 120 GLU A C 1
ATOM 926 O O . GLU A 1 120 ? 1.056 27.453 14.148 1 97.19 120 GLU A O 1
ATOM 931 N N . PRO A 1 121 ? 0.598 25.297 13.633 1 96.5 121 PRO A N 1
ATOM 932 C CA . PRO A 1 121 ? 0.434 25 15.062 1 96.5 121 PRO A CA 1
ATOM 933 C C . PRO A 1 121 ? 1.734 25.141 15.844 1 96.5 121 PRO A C 1
ATOM 935 O O . PRO A 1 121 ? 2.811 24.828 15.328 1 96.5 121 PRO A O 1
ATOM 938 N N . HIS A 1 122 ? 1.53 25.5 17.094 1 93.12 122 HIS A N 1
ATOM 939 C CA . HIS A 1 122 ? 2.625 25.516 18.047 1 93.12 122 HIS A CA 1
ATOM 940 C C . HIS A 1 122 ? 2.668 24.203 18.844 1 93.12 122 HIS A C 1
ATOM 942 O O . HIS A 1 122 ? 1.772 23.938 19.641 1 93.12 122 HIS A O 1
ATOM 948 N N . LEU A 1 123 ? 3.635 23.359 18.672 1 94.38 123 LEU A N 1
ATOM 949 C CA . LEU A 1 123 ? 3.609 22 19.188 1 94.38 123 LEU A CA 1
ATOM 950 C C . LEU A 1 123 ? 4.637 21.812 20.297 1 94.38 123 LEU A C 1
ATOM 952 O O . LEU A 1 123 ? 4.656 20.781 20.969 1 94.38 123 LEU A O 1
ATOM 956 N N . GLY A 1 124 ? 5.309 22.781 20.719 1 88.75 124 GLY A N 1
ATOM 957 C CA . GLY A 1 124 ? 6.297 22.656 21.766 1 88.75 124 GLY A CA 1
ATOM 958 C C . GLY A 1 124 ? 7.496 21.812 21.359 1 88.75 124 GLY A C 1
ATOM 959 O O . GLY A 1 124 ? 7.766 21.656 20.172 1 88.75 124 GLY A O 1
ATOM 960 N N . LYS A 1 125 ? 8.172 21.234 22.422 1 89.75 125 LYS A N 1
ATOM 961 C CA . LYS A 1 125 ? 9.445 20.562 22.188 1 89.75 125 LYS A CA 1
ATOM 962 C C . LYS A 1 125 ? 9.227 19.141 21.688 1 89.75 125 LYS A C 1
ATOM 964 O O . LYS A 1 125 ? 9.969 18.641 20.844 1 89.75 125 LYS A O 1
ATOM 969 N N . THR A 1 126 ? 8.188 18.5 22.297 1 94.88 126 THR A N 1
ATOM 970 C CA . THR A 1 126 ? 7.898 17.125 21.906 1 94.88 126 THR A CA 1
ATOM 971 C C . THR A 1 126 ? 6.57 17.047 21.156 1 94.88 126 THR A C 1
ATOM 973 O O . THR A 1 126 ? 5.523 17.406 21.703 1 94.88 126 THR A O 1
ATOM 976 N N . VAL A 1 127 ? 6.645 16.609 19.906 1 97.19 127 VAL A N 1
ATOM 977 C CA . VAL A 1 127 ? 5.449 16.469 19.094 1 97.19 127 VAL A CA 1
ATOM 978 C C . VAL A 1 127 ? 4.957 15.023 19.141 1 97.19 127 VAL A C 1
ATOM 980 O O . VAL A 1 127 ? 5.73 14.094 18.922 1 97.19 127 VAL A O 1
ATOM 983 N N . THR A 1 128 ? 3.717 14.867 19.578 1 97.94 128 THR A N 1
ATOM 984 C CA . THR A 1 128 ? 3.021 13.586 19.516 1 97.94 128 THR A CA 1
ATOM 985 C C . THR A 1 128 ? 1.734 13.703 18.703 1 97.94 128 THR A C 1
ATOM 987 O O . THR A 1 128 ? 1.292 14.812 18.406 1 97.94 128 THR A O 1
ATOM 990 N N . LYS A 1 129 ? 1.183 12.57 18.39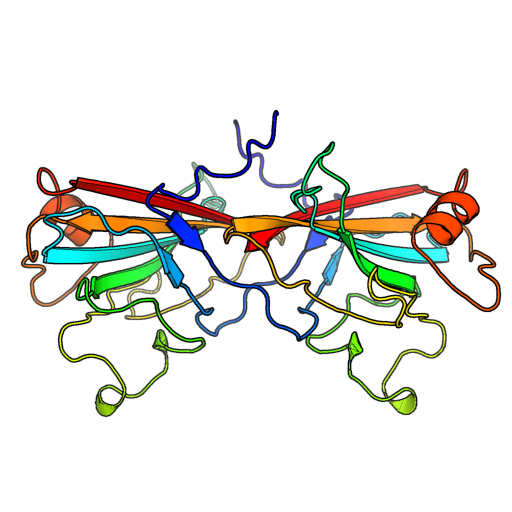1 1 97.94 129 LYS A N 1
ATOM 991 C CA . LYS A 1 129 ? -0.108 12.555 17.703 1 97.94 129 LYS A CA 1
ATOM 992 C C . LYS A 1 129 ? -1.165 13.305 18.5 1 97.94 129 LYS A C 1
ATOM 994 O O . LYS A 1 129 ? -1.89 14.141 17.969 1 97.94 129 LYS A O 1
ATOM 999 N N . GLU A 1 130 ? -1.229 13.031 19.766 1 96.94 130 GLU A N 1
ATOM 1000 C CA . GLU A 1 130 ? -2.232 13.633 20.641 1 96.94 130 GLU A CA 1
ATOM 1001 C C . GLU A 1 130 ? -2.068 15.148 20.703 1 96.94 130 GLU A C 1
ATOM 1003 O O . GLU A 1 130 ? -3.047 15.891 20.594 1 96.94 130 GLU A O 1
ATOM 1008 N N . ARG A 1 131 ? -0.89 15.609 20.906 1 97.5 131 ARG A N 1
ATOM 1009 C CA . ARG A 1 131 ? -0.623 17.047 20.969 1 97.5 131 ARG A CA 1
ATOM 1010 C C . ARG A 1 131 ? -0.957 17.734 19.656 1 97.5 131 ARG A C 1
ATOM 1012 O O . ARG A 1 131 ? -1.533 18.812 19.641 1 97.5 131 ARG A O 1
ATOM 1019 N N . LEU A 1 132 ? -0.535 17.094 18.562 1 98.56 132 LEU A N 1
ATOM 1020 C CA . LEU A 1 132 ? -0.834 17.641 17.25 1 98.56 132 LEU A CA 1
ATOM 1021 C C . LEU A 1 132 ? -2.34 17.781 17.047 1 98.56 132 LEU A C 1
ATOM 1023 O O . LEU A 1 132 ? -2.826 18.844 16.672 1 98.56 132 LEU A O 1
ATOM 1027 N N . LEU A 1 133 ? -3.082 16.688 17.312 1 98.19 133 LEU A N 1
ATOM 1028 C CA . LEU A 1 133 ? -4.52 16.672 17.062 1 98.19 133 LEU A CA 1
ATOM 1029 C C . LEU A 1 133 ? -5.242 17.672 17.969 1 98.19 133 LEU A C 1
ATOM 1031 O O . LEU A 1 133 ? -6.23 18.281 17.547 1 98.19 133 LEU A O 1
ATOM 1035 N N . ASP A 1 134 ? -4.746 17.812 19.141 1 97.62 134 ASP A N 1
ATOM 1036 C CA . ASP A 1 134 ? -5.277 18.844 20.016 1 97.62 134 ASP A CA 1
ATOM 1037 C C . ASP A 1 134 ? -5 20.234 19.469 1 97.62 134 ASP A C 1
ATOM 1039 O O . ASP A 1 134 ? -5.887 21.094 19.453 1 97.62 134 ASP A O 1
ATOM 1043 N N . ALA A 1 135 ? -3.822 20.5 19.031 1 97.88 135 ALA A N 1
ATOM 1044 C CA . ALA A 1 135 ? -3.373 21.812 18.594 1 97.88 135 ALA A CA 1
ATOM 1045 C C . ALA A 1 135 ? -4.102 22.25 17.328 1 97.88 135 ALA A C 1
ATOM 1047 O O . ALA A 1 135 ? -4.258 23.453 17.078 1 97.88 135 ALA A O 1
ATOM 1048 N N . ILE A 1 136 ? -4.531 21.297 16.562 1 98.25 136 ILE A N 1
ATOM 1049 C CA . ILE A 1 136 ? -5.047 21.703 15.266 1 98.25 136 ILE A CA 1
ATOM 1050 C C . ILE A 1 136 ? -6.57 21.812 15.328 1 98.25 136 ILE A C 1
ATOM 1052 O O . ILE A 1 136 ? -7.215 22.125 14.32 1 98.25 136 ILE A O 1
ATOM 1056 N N . GLN A 1 137 ? -7.18 21.531 16.438 1 97.88 137 GLN A N 1
ATOM 1057 C CA . GLN A 1 137 ? -8.617 21.688 16.594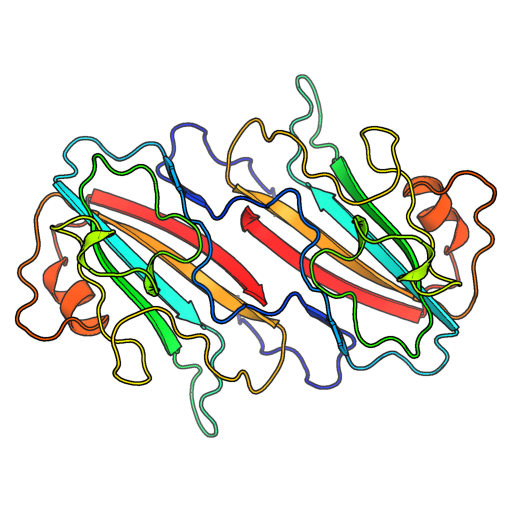 1 97.88 137 GLN A CA 1
ATOM 1058 C C . GLN A 1 137 ? -9.062 23.094 16.188 1 97.88 137 GLN A C 1
ATOM 1060 O O . GLN A 1 137 ? -8.469 24.078 16.594 1 97.88 137 GLN A O 1
ATOM 1065 N N . GLY A 1 138 ? -10.094 23.188 15.359 1 98 138 GLY A N 1
ATOM 1066 C CA . GLY A 1 138 ? -10.633 24.469 14.922 1 98 138 GLY A CA 1
ATOM 1067 C C . GLY A 1 138 ? -9.898 25.047 13.727 1 98 138 GLY A C 1
ATOM 1068 O O . GLY A 1 138 ? -10.281 26.094 13.203 1 98 138 GLY A O 1
ATOM 1069 N N . HIS A 1 139 ? -8.844 24.344 13.289 1 98.69 139 HIS A N 1
ATOM 1070 C CA . HIS A 1 139 ? -8.016 24.938 12.242 1 98.69 139 HIS A CA 1
ATOM 1071 C C . HIS A 1 139 ? -7.969 24.031 11.008 1 98.69 139 HIS A C 1
ATOM 1073 O O . HIS A 1 139 ? -7.301 24.359 10.023 1 98.69 139 HIS A O 1
ATOM 1079 N N . VAL A 1 140 ? -8.68 22.891 11.047 1 98.69 140 VAL A N 1
ATOM 1080 C CA . VAL A 1 140 ? -8.68 21.953 9.93 1 98.69 140 VAL A CA 1
ATOM 1081 C C . VAL A 1 140 ? -9.617 22.453 8.836 1 98.69 140 VAL A C 1
ATOM 1083 O O . VAL A 1 140 ? -10.82 22.625 9.062 1 98.69 140 VAL A O 1
ATOM 1086 N N . ILE A 1 141 ? -9.094 22.672 7.605 1 98.69 141 ILE A N 1
ATOM 1087 C CA . ILE A 1 141 ? -9.938 23.172 6.523 1 98.69 141 ILE A CA 1
ATOM 1088 C C . ILE A 1 141 ? -10.031 22.125 5.414 1 98.69 141 ILE A C 1
ATOM 1090 O O . ILE A 1 141 ? -10.727 22.328 4.422 1 98.69 141 ILE A O 1
ATOM 1094 N N . GLY A 1 142 ? -9.328 20.984 5.551 1 98.06 142 GLY A N 1
ATOM 1095 C CA . GLY A 1 142 ? -9.383 19.828 4.664 1 98.06 142 GLY A CA 1
ATOM 1096 C C . GLY A 1 142 ? -8.742 18.594 5.254 1 98.06 142 GLY A C 1
ATOM 1097 O O . GLY A 1 142 ? 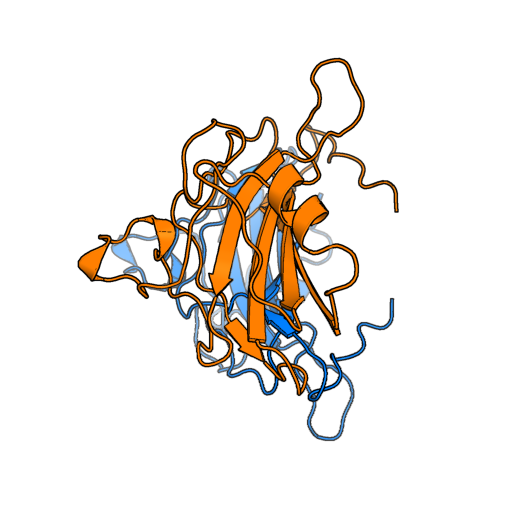-7.789 18.688 6.031 1 98.06 142 GLY A O 1
ATOM 1098 N N . GLU A 1 143 ? -9.305 17.469 4.895 1 97.94 143 GLU A N 1
ATOM 1099 C CA . GLU A 1 143 ? -8.742 16.188 5.266 1 97.94 143 GLU A CA 1
ATOM 1100 C C . GLU A 1 143 ? -8.766 15.211 4.094 1 97.94 143 GLU A C 1
ATOM 1102 O O . GLU A 1 143 ? -9.711 15.211 3.301 1 97.94 143 GLU A O 1
ATOM 1107 N N . ALA A 1 144 ? -7.707 14.469 3.996 1 94.62 144 ALA A N 1
ATOM 1108 C CA . ALA A 1 144 ? -7.609 13.367 3.047 1 94.62 144 ALA A CA 1
ATOM 1109 C C . ALA A 1 144 ? -6.953 12.148 3.689 1 94.62 144 ALA A C 1
ATOM 1111 O O . ALA A 1 144 ? -6.117 12.281 4.582 1 94.62 144 ALA A O 1
ATOM 1112 N N . ALA A 1 145 ? -7.371 10.953 3.203 1 92.5 145 ALA A N 1
ATOM 1113 C CA . ALA A 1 145 ? -6.801 9.742 3.805 1 92.5 145 ALA A CA 1
ATOM 1114 C C . ALA A 1 145 ? -6.859 8.57 2.834 1 92.5 145 ALA A C 1
ATOM 1116 O O . ALA A 1 145 ? -7.656 8.57 1.895 1 92.5 145 ALA A O 1
ATOM 1117 N N . PHE A 1 146 ? -5.922 7.633 3.055 1 85.38 146 PHE A N 1
ATOM 1118 C CA . PHE A 1 146 ? -6.004 6.324 2.418 1 85.38 146 PHE A CA 1
ATOM 1119 C C . PHE A 1 146 ? -5.484 5.234 3.352 1 85.38 146 PHE A C 1
ATOM 1121 O O . PHE A 1 146 ? -4.852 5.531 4.367 1 85.38 146 PHE A O 1
ATOM 1128 N N . ILE A 1 147 ? -5.926 4.047 2.98 1 83.44 147 ILE A N 1
ATOM 1129 C CA . ILE A 1 147 ? -5.523 2.893 3.777 1 83.44 147 ILE A CA 1
ATOM 1130 C C . ILE A 1 147 ? -4.758 1.903 2.902 1 83.44 147 ILE A C 1
ATOM 1132 O O . ILE A 1 147 ? -5.145 1.646 1.76 1 83.44 147 ILE A O 1
ATOM 1136 N N . THR A 1 148 ? -3.561 1.547 3.471 1 80.31 148 THR A N 1
ATOM 1137 C CA . THR A 1 148 ? -2.842 0.426 2.877 1 80.31 148 THR A CA 1
ATOM 1138 C C . THR A 1 148 ? -2.902 -0.799 3.783 1 80.31 148 THR A C 1
ATOM 1140 O O . THR A 1 148 ? -3.152 -0.677 4.984 1 80.31 148 THR A O 1
ATOM 1143 N N . VAL A 1 149 ? -2.854 -1.944 3.146 1 70.69 149 VAL A N 1
ATOM 1144 C CA . VAL A 1 149 ? -2.799 -3.182 3.916 1 70.69 149 VAL A CA 1
ATOM 1145 C C . VAL A 1 149 ? -1.417 -3.818 3.777 1 70.69 149 VAL A C 1
ATOM 1147 O O . VAL A 1 149 ? -0.898 -3.953 2.666 1 70.69 149 VAL A O 1
ATOM 1150 N N . ASP A 1 150 ? -0.833 -4.043 4.844 1 62 150 ASP A N 1
ATOM 1151 C CA . ASP A 1 150 ? 0.471 -4.699 4.871 1 62 150 ASP A CA 1
ATOM 1152 C C . ASP A 1 150 ? 0.339 -6.191 4.59 1 62 150 ASP A C 1
ATOM 1154 O O . ASP A 1 150 ? -0.693 -6.797 4.887 1 62 150 ASP A O 1
ATOM 1158 N N . MET B 1 1 ? -20.062 -1.895 -3.689 1 25.64 1 MET B N 1
ATOM 1159 C CA . MET B 1 1 ? -19.438 -0.657 -3.244 1 25.64 1 MET B CA 1
ATOM 1160 C C . MET B 1 1 ? -18.859 0.119 -4.426 1 25.64 1 MET B C 1
ATOM 1162 O O . MET B 1 1 ? -18.047 -0.409 -5.188 1 25.64 1 MET B O 1
ATOM 1166 N N . THR B 1 2 ? -19.562 0.876 -5.004 1 32.25 2 THR B N 1
ATOM 1167 C CA . THR B 1 2 ? -19.297 1.582 -6.25 1 32.25 2 THR B CA 1
ATOM 1168 C C . THR B 1 2 ? -17.984 2.348 -6.176 1 32.25 2 THR B C 1
ATOM 1170 O O . THR B 1 2 ? -17.797 3.178 -5.281 1 32.25 2 THR B O 1
ATOM 1173 N N . GLY B 1 3 ? -16.906 1.731 -6.379 1 38.56 3 GLY B N 1
ATOM 1174 C CA . GLY B 1 3 ? -15.609 2.377 -6.309 1 38.56 3 GLY B CA 1
ATOM 1175 C C . GLY B 1 3 ? -15.547 3.678 -7.086 1 38.56 3 GLY B C 1
ATOM 1176 O O . GLY B 1 3 ? -15.586 3.674 -8.32 1 38.56 3 GLY B O 1
ATOM 1177 N N . VAL B 1 4 ? -16.25 4.641 -6.75 1 45.09 4 VAL B N 1
ATOM 1178 C CA . VAL B 1 4 ? -16.234 5.918 -7.457 1 45.09 4 VAL B CA 1
ATOM 1179 C C . VAL B 1 4 ? -14.812 6.461 -7.523 1 45.09 4 VAL B C 1
ATOM 1181 O O . VAL B 1 4 ? -14.078 6.406 -6.539 1 45.09 4 VAL B O 1
ATOM 1184 N N . SER B 1 5 ? -14.383 6.52 -8.82 1 53.62 5 SER B N 1
ATOM 1185 C CA . SER B 1 5 ? -13.133 7.238 -9.039 1 53.62 5 SER B CA 1
ATOM 1186 C C . SER B 1 5 ? -13.094 8.531 -8.234 1 53.62 5 SER B C 1
ATOM 1188 O O . SER B 1 5 ? -14.094 9.25 -8.148 1 53.62 5 SER B O 1
ATOM 1190 N N . PRO B 1 6 ? -12.086 8.727 -7.512 1 57.5 6 PRO B N 1
ATOM 1191 C CA . PRO B 1 6 ? -12.023 9.977 -6.75 1 57.5 6 PRO B CA 1
ATOM 1192 C C . PRO B 1 6 ? -12.188 11.219 -7.629 1 57.5 6 PRO B C 1
ATOM 1194 O O . PRO B 1 6 ? -11.805 11.195 -8.805 1 57.5 6 PRO B O 1
ATOM 1197 N N . ASP B 1 7 ? -13.039 12.164 -7.254 1 64.56 7 ASP B N 1
ATOM 1198 C CA . ASP B 1 7 ? -13.133 13.5 -7.824 1 64.56 7 ASP B CA 1
ATOM 1199 C C . ASP B 1 7 ? -11.75 14.125 -7.992 1 64.56 7 ASP B C 1
ATOM 1201 O O . ASP B 1 7 ? -10.992 14.25 -7.023 1 64.56 7 ASP B O 1
ATOM 1205 N N . PRO B 1 8 ? -11.305 14.398 -9.336 1 67.12 8 PRO B N 1
ATOM 1206 C CA . PRO B 1 8 ? -9.961 14.938 -9.594 1 67.12 8 PRO B CA 1
ATOM 1207 C C . PRO B 1 8 ? -9.68 16.219 -8.82 1 67.12 8 PRO B C 1
ATOM 1209 O O . PRO B 1 8 ? -8.516 16.578 -8.617 1 67.12 8 PRO B O 1
ATOM 1212 N N . GLU B 1 9 ? -10.641 16.891 -8.391 1 80.19 9 GLU B N 1
ATOM 1213 C CA . GLU B 1 9 ? -10.438 18.156 -7.699 1 80.19 9 GLU B CA 1
ATOM 1214 C C . GLU B 1 9 ? -10.461 17.969 -6.184 1 80.19 9 GLU B C 1
ATOM 1216 O O . GLU B 1 9 ? -10.234 18.922 -5.434 1 80.19 9 GLU B O 1
ATOM 1221 N N . GLU B 1 10 ? -10.57 16.844 -5.766 1 87.25 10 GLU B N 1
ATOM 1222 C CA . GLU B 1 10 ? -10.664 16.578 -4.332 1 87.25 10 GLU B CA 1
ATOM 1223 C C . GLU B 1 10 ? -9.281 16.547 -3.686 1 87.25 10 GLU B C 1
ATOM 1225 O O . GLU B 1 10 ? -8.328 16.031 -4.266 1 87.25 10 GLU B O 1
ATOM 1230 N N . PHE B 1 11 ? -9.25 17.344 -2.537 1 93.25 11 PHE B N 1
ATOM 1231 C CA . PHE B 1 11 ? -8.055 17.188 -1.719 1 93.25 11 PHE B CA 1
ATOM 1232 C C . PHE B 1 11 ? -7.77 15.719 -1.451 1 93.25 11 PHE B C 1
ATOM 1234 O O . PHE B 1 11 ? -8.641 14.992 -0.972 1 93.25 11 PHE B O 1
ATOM 1241 N N . ARG B 1 12 ? -6.391 15.273 -1.866 1 91.19 12 ARG B N 1
ATOM 1242 C CA . ARG B 1 12 ? -6.109 13.844 -1.757 1 91.19 12 ARG B CA 1
ATOM 1243 C C . ARG B 1 12 ? -4.66 13.602 -1.348 1 91.19 12 ARG B C 1
ATOM 1245 O O . ARG B 1 12 ? -3.789 14.43 -1.602 1 91.19 12 ARG B O 1
ATOM 1252 N N . VAL B 1 13 ? -4.477 12.5 -0.666 1 91.25 13 VAL B N 1
ATOM 1253 C CA . VAL B 1 13 ? -3.164 11.969 -0.308 1 91.25 13 VAL B CA 1
ATOM 1254 C C . VAL B 1 13 ? -3.02 10.547 -0.831 1 91.25 13 VAL B C 1
ATOM 1256 O O . VAL B 1 13 ? -3.969 9.758 -0.775 1 91.25 13 VAL B O 1
ATOM 1259 N N . VAL B 1 14 ? -1.824 10.281 -1.45 1 87.31 14 VAL B N 1
ATOM 1260 C CA . VAL B 1 14 ? -1.589 8.984 -2.068 1 87.31 14 VAL B CA 1
ATOM 1261 C C . VAL B 1 14 ? -0.151 8.539 -1.806 1 87.31 14 VAL B C 1
ATOM 1263 O O . VAL B 1 14 ? 0.693 9.344 -1.413 1 87.31 14 VAL B O 1
ATOM 1266 N N . SER B 1 15 ? 0.052 7.297 -1.9 1 87.56 15 SER B N 1
ATOM 1267 C CA . SER B 1 15 ? 1.388 6.727 -2.029 1 87.56 15 SER B CA 1
ATOM 1268 C C . SER B 1 15 ? 1.559 6.016 -3.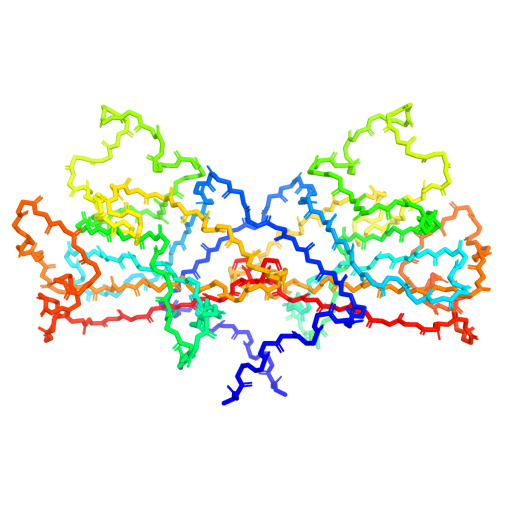369 1 87.56 15 SER B C 1
ATOM 1270 O O . SER B 1 15 ? 1.113 4.879 -3.535 1 87.56 15 SER B O 1
ATOM 1272 N N . PRO B 1 16 ? 2.207 6.711 -4.281 1 81.25 16 PRO B N 1
ATOM 1273 C CA . PRO B 1 16 ? 2.268 6.137 -5.629 1 81.25 16 PRO B CA 1
ATOM 1274 C C . PRO B 1 16 ? 3.016 4.809 -5.672 1 81.25 16 PRO B C 1
ATOM 1276 O O . PRO B 1 16 ? 4.004 4.629 -4.953 1 81.25 16 PRO B O 1
ATOM 1279 N N . ALA B 1 17 ? 2.447 3.928 -6.523 1 76.06 17 ALA B N 1
ATOM 1280 C CA . ALA B 1 17 ? 3.143 2.67 -6.777 1 76.06 17 ALA B CA 1
ATOM 1281 C C . ALA B 1 17 ? 4.406 2.898 -7.602 1 76.06 17 ALA B C 1
ATOM 1283 O O . ALA B 1 17 ? 4.441 3.771 -8.469 1 76.06 17 ALA B O 1
ATOM 1284 N N . LYS B 1 18 ? 5.465 2.125 -7.289 1 76.88 18 LYS B N 1
ATOM 1285 C CA . LYS B 1 18 ? 6.738 2.199 -7.996 1 76.88 18 LYS B CA 1
ATOM 1286 C C . LYS B 1 18 ? 6.797 1.187 -9.133 1 76.88 18 LYS B C 1
ATOM 1288 O O . LYS B 1 18 ? 6.004 0.243 -9.172 1 76.88 18 LYS B O 1
ATOM 1293 N N . ASN B 1 19 ? 7.625 1.547 -10.062 1 83.19 19 ASN B N 1
ATOM 1294 C CA . ASN B 1 19 ? 7.844 0.579 -11.133 1 83.19 19 ASN B CA 1
ATOM 1295 C C . ASN B 1 19 ? 8.773 -0.547 -10.688 1 83.19 19 ASN B C 1
ATOM 1297 O O . ASN B 1 19 ? 9.688 -0.931 -11.422 1 83.19 19 ASN B O 1
ATOM 1301 N N . ILE B 1 20 ? 8.719 -0.915 -9.508 1 89.25 20 ILE B N 1
ATOM 1302 C CA . ILE B 1 20 ? 9.359 -2.072 -8.891 1 89.25 20 ILE B CA 1
ATOM 1303 C C . ILE B 1 20 ? 8.305 -2.932 -8.195 1 89.25 20 ILE B C 1
ATOM 1305 O O . ILE B 1 20 ? 7.445 -2.412 -7.477 1 89.25 20 ILE B O 1
ATOM 1309 N N . SER B 1 21 ? 8.336 -4.234 -8.539 1 94 21 SER B N 1
ATOM 1310 C CA . SER B 1 21 ? 7.375 -5.109 -7.875 1 94 21 SER B CA 1
ATOM 1311 C C . SER B 1 21 ? 7.59 -5.117 -6.367 1 94 21 SER B C 1
ATOM 1313 O O . SER B 1 21 ? 8.719 -5.23 -5.895 1 94 21 SER B O 1
ATOM 1315 N N . PRO B 1 22 ? 6.562 -4.875 -5.617 1 90.56 22 PRO B N 1
ATOM 1316 C CA . PRO B 1 22 ? 6.703 -4.883 -4.16 1 90.56 22 PRO B CA 1
ATOM 1317 C C . PRO B 1 22 ? 6.965 -6.277 -3.598 1 90.56 22 PRO B C 1
ATOM 1319 O O . PRO B 1 22 ? 6.805 -7.273 -4.309 1 90.56 22 PRO B O 1
ATOM 1322 N N . PRO B 1 23 ? 7.477 -6.301 -2.334 1 90.62 23 PRO B N 1
ATOM 1323 C CA . PRO B 1 23 ? 7.508 -7.617 -1.691 1 90.62 23 PRO B CA 1
ATOM 1324 C C . PRO B 1 23 ? 6.117 -8.164 -1.399 1 90.62 23 PRO B C 1
ATOM 1326 O O . PRO B 1 23 ? 5.215 -7.41 -1.033 1 90.62 23 PRO B O 1
ATOM 1329 N N . ILE B 1 24 ? 5.891 -9.383 -1.612 1 93.31 24 ILE B N 1
ATOM 1330 C CA . ILE B 1 24 ? 4.637 -10.07 -1.311 1 93.31 24 ILE B CA 1
ATOM 1331 C C . ILE B 1 24 ? 4.926 -11.344 -0.517 1 93.31 24 ILE B C 1
ATOM 1333 O O . ILE B 1 24 ? 5.863 -12.078 -0.832 1 93.31 24 ILE B O 1
ATOM 1337 N N . GLU B 1 25 ? 4.109 -11.57 0.539 1 92.62 25 GLU B N 1
ATOM 1338 C CA . GLU B 1 25 ? 4.195 -12.773 1.359 1 92.62 25 GLU B CA 1
ATOM 1339 C C . GLU B 1 25 ? 2.828 -13.43 1.519 1 92.62 25 GLU B C 1
ATOM 1341 O O . GLU B 1 25 ? 1.796 -12.773 1.375 1 92.62 25 GLU B O 1
ATOM 1346 N N . TRP B 1 26 ? 2.896 -14.672 1.759 1 93.94 26 TRP B N 1
ATOM 1347 C CA . TRP B 1 26 ? 1.649 -15.375 2.025 1 93.94 26 TRP B CA 1
ATOM 1348 C C . TRP B 1 26 ? 1.823 -16.375 3.168 1 93.94 26 TRP B C 1
ATOM 1350 O O . TRP B 1 26 ? 2.941 -16.797 3.465 1 93.94 26 TRP B O 1
ATOM 1360 N N . TYR B 1 27 ? 0.662 -16.688 3.713 1 90.69 27 TYR B N 1
ATOM 1361 C CA . TYR B 1 27 ? 0.647 -17.547 4.895 1 90.69 27 TYR B CA 1
ATOM 1362 C C . TYR B 1 27 ? -0.515 -18.531 4.844 1 90.69 27 TYR B C 1
ATOM 1364 O O . TYR B 1 27 ? -1.502 -18.297 4.141 1 90.69 27 TYR B O 1
ATOM 1372 N N . ASN B 1 28 ? -0.336 -19.656 5.566 1 94.5 28 ASN B N 1
ATOM 1373 C CA . ASN B 1 28 ? -1.377 -20.656 5.773 1 94.5 28 ASN B CA 1
ATOM 1374 C C . ASN B 1 28 ? -1.889 -21.219 4.445 1 94.5 28 ASN B C 1
ATOM 1376 O O . ASN B 1 28 ? -3.098 -21.25 4.211 1 94.5 28 ASN B O 1
ATOM 1380 N N . ILE B 1 29 ? -0.95 -21.672 3.658 1 97.31 29 ILE B N 1
ATOM 1381 C CA . ILE B 1 29 ? -1.28 -22.297 2.381 1 97.31 29 ILE B CA 1
ATOM 1382 C C . ILE B 1 29 ? -2.125 -23.547 2.621 1 97.31 29 ILE B C 1
ATOM 1384 O O . ILE B 1 29 ? -1.76 -24.406 3.426 1 97.31 29 ILE B O 1
ATOM 1388 N N . PRO B 1 30 ? -3.266 -23.609 1.884 1 97.69 30 PRO B N 1
ATOM 1389 C CA . PRO B 1 30 ? -4.129 -24.766 2.086 1 97.69 30 PRO B CA 1
ATOM 1390 C C . PRO B 1 30 ? -3.416 -26.094 1.798 1 97.69 30 PRO B C 1
ATOM 1392 O O . PRO B 1 30 ? -2.619 -26.172 0.86 1 97.69 30 PRO B O 1
ATOM 1395 N N . GLU B 1 31 ? -3.766 -27.078 2.617 1 97.44 31 GLU B N 1
ATOM 1396 C CA . GLU B 1 31 ? -3.277 -28.422 2.328 1 97.44 31 GLU B CA 1
ATOM 1397 C C . GLU B 1 31 ? -3.725 -28.875 0.944 1 97.44 31 GLU B C 1
ATOM 1399 O O . GLU B 1 31 ? -4.867 -28.656 0.547 1 97.44 31 GLU B O 1
ATOM 1404 N N . GLY B 1 32 ? -2.828 -29.562 0.238 1 98.25 32 GLY B N 1
ATOM 1405 C CA . GLY B 1 32 ? -3.166 -30.062 -1.081 1 98.25 32 GLY B CA 1
ATOM 1406 C C . GLY B 1 32 ? -2.75 -29.141 -2.205 1 98.25 32 GLY B C 1
ATOM 1407 O O . GLY B 1 32 ? -2.859 -29.5 -3.383 1 98.25 32 GLY B O 1
ATOM 1408 N N . THR B 1 33 ? -2.217 -27.953 -1.859 1 98.75 33 THR B N 1
ATOM 1409 C CA . THR B 1 33 ? -1.77 -27 -2.877 1 98.75 33 THR B CA 1
ATOM 1410 C C . THR B 1 33 ? -0.567 -27.547 -3.637 1 98.75 33 THR B C 1
ATOM 1412 O O . THR B 1 33 ? 0.428 -27.953 -3.027 1 98.75 33 THR B O 1
ATOM 1415 N N . LYS B 1 34 ? -0.681 -27.516 -4.938 1 98.75 34 LYS B N 1
ATOM 1416 C CA . LYS B 1 34 ? 0.41 -27.969 -5.793 1 98.75 34 LYS B CA 1
ATOM 1417 C C . LYS B 1 34 ? 1.118 -26.797 -6.457 1 98.75 34 LYS B C 1
ATOM 1419 O O . LYS B 1 34 ? 2.305 -26.875 -6.781 1 98.75 34 LYS B O 1
ATOM 1424 N N . SER B 1 35 ? 0.446 -25.75 -6.66 1 98.75 35 SER B N 1
ATOM 1425 C CA . SER B 1 35 ? 0.993 -24.516 -7.18 1 98.75 35 SER B CA 1
ATOM 1426 C C . SER B 1 35 ? 0.126 -23.312 -6.785 1 98.75 35 SER B C 1
ATOM 1428 O O . SER B 1 35 ? -0.999 -23.484 -6.312 1 98.75 35 SER B O 1
ATOM 1430 N N . MET B 1 36 ? 0.706 -22.125 -6.906 1 98.81 36 MET B N 1
ATOM 1431 C CA . MET B 1 36 ? -0.056 -20.891 -6.68 1 98.81 36 MET B CA 1
ATOM 1432 C C . MET B 1 36 ? 0.058 -19.953 -7.875 1 98.81 36 MET B C 1
ATOM 1434 O O . MET B 1 36 ? 0.905 -20.156 -8.75 1 98.81 36 MET B O 1
ATOM 1438 N N . ALA B 1 37 ? -0.841 -19 -7.93 1 98.88 37 ALA B N 1
ATOM 1439 C CA . ALA B 1 37 ? -0.836 -17.969 -8.953 1 98.88 37 ALA B CA 1
ATOM 1440 C C . ALA B 1 37 ? -1.231 -16.609 -8.359 1 98.88 37 ALA B C 1
ATOM 1442 O O . ALA B 1 37 ? -2.057 -16.547 -7.445 1 98.88 37 ALA B O 1
ATOM 1443 N N . LEU B 1 38 ? -0.623 -15.578 -8.875 1 98.75 38 LEU B N 1
ATOM 1444 C CA . LEU B 1 38 ? -0.848 -14.203 -8.43 1 98.75 38 LEU B CA 1
ATOM 1445 C C . LEU B 1 38 ? -1.313 -13.328 -9.594 1 98.75 38 LEU B C 1
ATOM 1447 O O . LEU B 1 38 ? -0.722 -13.359 -10.672 1 98.75 38 LEU B O 1
ATOM 1451 N N . VAL B 1 39 ? -2.41 -12.609 -9.352 1 98.69 39 VAL B N 1
ATOM 1452 C CA . VAL B 1 39 ? -2.885 -11.594 -10.289 1 98.69 39 VAL B CA 1
ATOM 1453 C C . VAL B 1 39 ? -2.979 -10.242 -9.586 1 98.69 39 VAL B C 1
ATOM 1455 O O . VAL B 1 39 ? -3.613 -10.125 -8.539 1 98.69 39 VAL B O 1
ATOM 1458 N N . VAL B 1 40 ? -2.318 -9.25 -10.172 1 96.38 40 VAL B N 1
ATOM 1459 C CA . VAL B 1 40 ? -2.359 -7.887 -9.664 1 96.38 40 VAL B CA 1
ATOM 1460 C C . VAL B 1 40 ? -3 -6.965 -10.703 1 96.38 40 VAL B C 1
ATOM 1462 O O . VAL B 1 40 ? -2.584 -6.945 -11.859 1 96.38 40 VAL B O 1
ATOM 1465 N N . GLN B 1 41 ? -4.012 -6.168 -10.234 1 95.12 41 GLN B N 1
ATOM 1466 C CA . GLN B 1 41 ? -4.746 -5.324 -11.172 1 95.12 41 GLN B CA 1
ATOM 1467 C C . GLN B 1 41 ? -5.012 -3.945 -10.578 1 95.12 41 GLN B C 1
ATOM 1469 O O . GLN B 1 41 ? -5.277 -3.818 -9.383 1 95.12 41 GLN B O 1
ATOM 1474 N N . ASP B 1 42 ? -4.875 -2.982 -11.445 1 91.19 42 ASP B N 1
ATOM 1475 C CA . ASP B 1 42 ? -5.547 -1.714 -11.18 1 91.19 42 ASP B CA 1
ATOM 1476 C C . ASP B 1 42 ? -7.043 -1.819 -11.461 1 91.19 42 ASP B C 1
ATOM 1478 O O . ASP B 1 42 ? -7.461 -1.899 -12.617 1 91.19 42 ASP B O 1
ATOM 1482 N N . ILE B 1 43 ? -7.875 -1.716 -10.414 1 88 43 ILE B N 1
ATOM 1483 C CA . ILE B 1 43 ? -9.289 -2.008 -10.617 1 88 43 ILE B CA 1
ATOM 1484 C C . ILE B 1 43 ? -10.062 -0.707 -10.805 1 88 43 ILE B C 1
ATOM 1486 O O . ILE B 1 43 ? -11.289 -0.717 -10.914 1 88 43 ILE B O 1
ATOM 1490 N N . ASP B 1 44 ? -9.305 0.429 -10.883 1 80.62 44 ASP B N 1
ATOM 1491 C CA . ASP B 1 44 ? -9.906 1.734 -11.133 1 80.62 44 ASP B CA 1
ATOM 1492 C C . ASP B 1 44 ? -9.484 2.279 -12.492 1 80.62 44 ASP B C 1
ATOM 1494 O O . ASP B 1 44 ? -9.641 3.473 -12.766 1 80.62 44 ASP B O 1
ATOM 1498 N N . ALA B 1 45 ? -8.828 1.505 -13.32 1 74.38 45 ALA B N 1
ATOM 1499 C CA . ALA B 1 45 ? -8.336 2.016 -14.602 1 74.38 45 ALA B CA 1
ATOM 1500 C C . ALA B 1 45 ? -9.492 2.531 -15.461 1 74.38 45 ALA B C 1
ATOM 1502 O O . ALA B 1 45 ? -10.516 1.866 -15.602 1 74.38 45 ALA B O 1
ATOM 1503 N N . PRO B 1 46 ? -9.32 3.99 -15.664 1 60.72 46 PRO B N 1
ATOM 1504 C CA . PRO B 1 46 ? -10.406 4.598 -16.438 1 60.72 46 PRO B CA 1
ATOM 1505 C C . PRO B 1 46 ? -10.539 3.998 -17.844 1 60.72 46 PRO B C 1
ATOM 1507 O O . PRO B 1 46 ? -9.555 3.516 -18.406 1 60.72 46 PRO B O 1
ATOM 1510 N N . ASP B 1 47 ? -11.797 3.453 -18.156 1 54.38 47 ASP B N 1
ATOM 1511 C CA . ASP B 1 47 ? -12.008 3.365 -19.609 1 54.38 47 ASP B CA 1
ATOM 1512 C C . ASP B 1 47 ? -12.336 4.734 -20.188 1 54.38 47 ASP B C 1
ATOM 1514 O O . ASP B 1 47 ? -13.203 5.445 -19.672 1 54.38 47 ASP B O 1
ATOM 1518 N N . PRO B 1 48 ? -11.422 5.461 -20.969 1 48 48 PRO B N 1
ATOM 1519 C CA . PRO B 1 48 ? -11.797 6.754 -21.547 1 48 48 PRO B CA 1
ATOM 1520 C C . PRO B 1 48 ? -13.312 6.918 -21.688 1 48 48 PRO B C 1
ATOM 1522 O O . PRO B 1 48 ? -13.852 7.992 -21.406 1 48 48 PRO B O 1
ATOM 1525 N N . ASN B 1 49 ? -13.945 6.305 -22.5 1 49.81 49 ASN B N 1
ATOM 1526 C CA . ASN B 1 49 ? -15.328 6.418 -22.953 1 49.81 49 ASN B CA 1
ATOM 1527 C C . ASN B 1 49 ? -16.219 5.359 -22.312 1 49.81 49 ASN B C 1
ATOM 1529 O O . ASN B 1 49 ? -17.406 5.25 -22.656 1 49.81 49 ASN B O 1
ATOM 1533 N N . GLY B 1 50 ? -15.688 4.418 -21.375 1 54.06 50 GLY B N 1
ATOM 1534 C CA . GLY B 1 50 ? -16.531 3.271 -21.062 1 54.06 50 GLY B CA 1
ATOM 1535 C C . GLY B 1 50 ? -16.359 2.783 -19.641 1 54.06 50 GLY B C 1
ATOM 1536 O O . GLY B 1 50 ? -15.758 3.471 -18.797 1 54.06 50 GLY B O 1
ATOM 1537 N N . PRO B 1 51 ? -16.953 1.657 -19.266 1 57.53 51 PRO B N 1
ATOM 1538 C CA . PRO B 1 51 ? -16.953 0.944 -18 1 57.53 51 PRO B CA 1
ATOM 1539 C C . PRO B 1 51 ? -15.555 0.734 -17.422 1 57.53 51 PRO B C 1
ATOM 1541 O O . PRO B 1 51 ? -14.578 0.69 -18.188 1 57.53 51 PRO B O 1
ATOM 1544 N N . LEU B 1 52 ? -15.344 1.003 -16.156 1 64.44 52 LEU B N 1
ATOM 1545 C CA . LEU B 1 52 ? -14.094 0.662 -15.484 1 64.44 52 LEU B CA 1
ATOM 1546 C C . LEU B 1 52 ? -13.656 -0.754 -15.844 1 64.44 52 LEU B C 1
ATOM 1548 O O . LEU B 1 52 ? -14.445 -1.697 -15.742 1 64.44 52 LEU B O 1
ATOM 1552 N N . VAL B 1 53 ? -12.586 -0.85 -16.703 1 77.31 53 VAL B N 1
ATOM 1553 C CA . VAL B 1 53 ? -11.984 -2.152 -16.969 1 77.31 53 VAL B CA 1
ATOM 1554 C C . VAL B 1 53 ? -10.68 -2.289 -16.188 1 77.31 53 VAL B C 1
ATOM 1556 O O . VAL B 1 53 ? -9.812 -1.408 -16.25 1 77.31 53 VAL B O 1
ATOM 1559 N N . PRO B 1 54 ? -10.562 -3.297 -15.383 1 90.12 54 PRO B N 1
ATOM 1560 C CA . PRO B 1 54 ? -9.305 -3.488 -14.656 1 90.12 54 PRO B CA 1
ATOM 1561 C C . PRO B 1 54 ? -8.102 -3.602 -15.594 1 90.12 54 PRO B C 1
ATOM 1563 O O . PRO B 1 54 ? -8.211 -4.156 -16.688 1 90.12 54 PRO B O 1
ATOM 1566 N N . TRP B 1 55 ? -7.062 -2.963 -15.203 1 93 55 TRP B N 1
ATOM 1567 C CA . TRP B 1 55 ? -5.793 -3.033 -15.922 1 93 55 TRP B CA 1
ATOM 1568 C C . TRP B 1 55 ? -4.848 -4.027 -15.258 1 93 55 TRP B C 1
ATOM 1570 O O . TRP B 1 55 ? -4.539 -3.902 -14.07 1 93 55 TRP B O 1
ATOM 1580 N N . THR B 1 56 ? -4.379 -5.031 -15.977 1 96.44 56 THR B N 1
ATOM 1581 C CA . THR B 1 56 ? -3.498 -6.062 -15.438 1 96.44 56 THR B CA 1
ATOM 1582 C C . THR B 1 56 ? -2.088 -5.516 -15.227 1 96.44 56 THR B C 1
ATOM 1584 O O . THR B 1 56 ? -1.44 -5.074 -16.188 1 96.44 56 THR B O 1
ATOM 1587 N N . ILE B 1 57 ? -1.64 -5.613 -14 1 96.06 57 ILE B N 1
ATOM 1588 C CA . ILE B 1 57 ? -0.328 -5.102 -13.625 1 96.06 57 ILE B CA 1
ATOM 1589 C C . ILE B 1 57 ? 0.691 -6.238 -13.625 1 96.06 57 ILE B C 1
ATOM 1591 O O . ILE B 1 57 ? 1.82 -6.07 -14.086 1 96.06 57 ILE B O 1
ATOM 1595 N N . TRP B 1 58 ? 0.267 -7.32 -13.141 1 98.06 58 TRP B N 1
ATOM 1596 C CA . TRP B 1 58 ? 1.176 -8.445 -12.961 1 98.06 58 TRP B CA 1
ATOM 1597 C C . TRP B 1 58 ? 0.414 -9.766 -12.961 1 98.06 58 TRP B C 1
ATOM 1599 O O . TRP B 1 58 ? -0.681 -9.859 -12.406 1 98.06 58 TRP B O 1
ATOM 1609 N N . VAL B 1 59 ? 0.955 -10.742 -13.656 1 98.69 59 VAL B N 1
ATOM 1610 C CA . VAL B 1 59 ? 0.479 -12.125 -13.641 1 98.69 59 VAL B CA 1
ATOM 1611 C C . VAL B 1 59 ? 1.644 -13.07 -13.367 1 98.69 59 VAL B C 1
ATOM 1613 O O . VAL B 1 59 ? 2.643 -13.07 -14.086 1 98.69 59 VAL B O 1
ATOM 1616 N N . VAL B 1 60 ? 1.555 -13.82 -12.336 1 98.56 60 VAL B N 1
ATOM 1617 C CA . VAL B 1 60 ? 2.572 -14.805 -11.977 1 98.56 60 VAL B CA 1
ATOM 1618 C C . VAL B 1 60 ? 1.925 -16.172 -11.789 1 98.56 60 VAL B C 1
ATOM 1620 O O . VAL B 1 60 ? 0.896 -16.297 -11.117 1 98.56 60 VAL B O 1
ATOM 1623 N N . ALA B 1 61 ? 2.51 -17.156 -12.43 1 98.31 61 ALA B N 1
ATOM 1624 C CA . ALA B 1 61 ? 1.954 -18.516 -12.367 1 98.31 61 ALA B CA 1
ATOM 1625 C C . ALA B 1 61 ? 3.027 -19.531 -11.992 1 98.31 61 ALA B C 1
ATOM 1627 O O . ALA B 1 61 ? 4.219 -19.203 -11.969 1 98.31 61 ALA B O 1
ATOM 1628 N N . ASN B 1 62 ? 2.539 -20.703 -11.586 1 98.06 62 ASN B N 1
ATOM 1629 C CA . ASN B 1 62 ? 3.383 -21.844 -11.25 1 98.06 62 ASN B CA 1
ATOM 1630 C C . ASN B 1 62 ? 4.328 -21.516 -10.094 1 98.06 62 ASN B C 1
ATOM 1632 O O . ASN B 1 62 ? 5.504 -21.906 -10.125 1 98.06 62 ASN B O 1
ATOM 1636 N N . ILE B 1 63 ? 3.846 -20.828 -9.18 1 98.38 63 ILE B N 1
ATOM 1637 C CA . ILE B 1 63 ? 4.562 -20.594 -7.934 1 98.38 63 ILE B CA 1
ATOM 1638 C C . ILE B 1 63 ? 4.551 -21.859 -7.074 1 98.38 63 ILE B C 1
ATOM 1640 O O . ILE B 1 63 ? 3.488 -22.328 -6.672 1 98.38 63 ILE B O 1
ATOM 1644 N N . PRO B 1 64 ? 5.711 -22.344 -6.832 1 98.06 64 PRO B N 1
ATOM 1645 C CA . PRO B 1 64 ? 5.707 -23.531 -5.965 1 98.06 64 PRO B CA 1
ATOM 1646 C C . PRO B 1 64 ? 5.203 -23.219 -4.559 1 98.06 64 PRO B C 1
ATOM 1648 O O . PRO B 1 64 ? 5.48 -22.156 -4.016 1 98.06 64 PRO B O 1
ATOM 1651 N N . PRO B 1 65 ? 4.434 -24.172 -3.965 1 97.5 65 PRO B N 1
ATOM 1652 C CA . PRO B 1 65 ? 3.863 -23.906 -2.641 1 97.5 65 PRO B CA 1
ATOM 1653 C C . PRO B 1 65 ? 4.926 -23.828 -1.548 1 97.5 65 PRO B C 1
ATOM 1655 O O . PRO B 1 65 ? 4.625 -23.438 -0.416 1 97.5 65 PRO B O 1
ATOM 1658 N N . THR B 1 66 ? 6.16 -24.125 -1.841 1 97 66 THR B N 1
ATOM 1659 C CA . THR B 1 66 ? 7.25 -24.062 -0.872 1 97 66 THR B CA 1
ATOM 1660 C C . THR B 1 66 ? 7.75 -22.625 -0.729 1 97 66 THR B C 1
ATOM 1662 O O . THR B 1 66 ? 8.469 -22.297 0.224 1 97 66 THR B O 1
ATOM 1665 N N . LEU B 1 67 ? 7.438 -21.781 -1.707 1 96.94 67 LEU B N 1
ATOM 1666 C CA . LEU B 1 67 ? 7.828 -20.375 -1.601 1 96.94 67 LEU B CA 1
ATOM 1667 C C . LEU B 1 67 ? 6.949 -19.656 -0.589 1 96.94 67 LEU B C 1
ATOM 1669 O O . LEU B 1 67 ? 5.734 -19.859 -0.549 1 96.94 67 LEU B O 1
ATOM 1673 N N . LYS B 1 68 ? 7.539 -18.75 0.111 1 94.81 68 LYS B N 1
ATOM 1674 C CA . LYS B 1 68 ? 6.805 -18.016 1.141 1 94.81 68 LYS B CA 1
ATOM 1675 C C . LYS B 1 68 ? 6.445 -16.609 0.669 1 94.81 68 LYS B C 1
ATOM 1677 O O . LYS B 1 68 ? 5.762 -15.875 1.376 1 94.81 68 LYS B O 1
ATOM 1682 N N . GLY B 1 69 ? 6.957 -16.25 -0.45 1 96.5 69 GLY B N 1
ATOM 1683 C CA . GLY B 1 69 ? 6.723 -14.93 -1.002 1 96.5 69 GLY B CA 1
ATOM 1684 C C . GLY B 1 69 ? 7.594 -14.625 -2.207 1 96.5 69 GLY B C 1
ATOM 1685 O O . GLY B 1 69 ? 8.328 -15.484 -2.684 1 96.5 69 GLY B O 1
ATOM 1686 N N . LEU B 1 70 ? 7.375 -13.469 -2.744 1 96.5 70 LEU B N 1
ATOM 1687 C CA . LEU B 1 70 ? 8.211 -12.859 -3.771 1 96.5 70 LEU B CA 1
ATOM 1688 C C . LEU B 1 70 ? 8.891 -11.602 -3.238 1 96.5 70 LEU B C 1
ATOM 1690 O O . LEU B 1 70 ? 8.227 -10.68 -2.77 1 96.5 70 LEU B O 1
ATOM 1694 N N . PRO B 1 71 ? 10.227 -11.586 -3.246 1 93.44 71 PRO B N 1
ATOM 1695 C CA . PRO B 1 71 ? 10.914 -10.406 -2.721 1 93.44 71 PRO B CA 1
ATOM 1696 C C . PRO B 1 71 ? 10.688 -9.164 -3.582 1 93.44 71 PRO B C 1
ATOM 1698 O O . PRO B 1 71 ? 10.266 -9.273 -4.738 1 93.44 71 PRO B O 1
ATOM 1701 N N . GLU B 1 72 ? 10.961 -7.988 -2.963 1 91.19 72 GLU B N 1
ATOM 1702 C CA . GLU B 1 72 ? 10.922 -6.746 -3.727 1 91.19 72 GLU B CA 1
ATOM 1703 C C . GLU B 1 72 ? 11.805 -6.836 -4.973 1 91.19 72 GLU B C 1
ATOM 1705 O O . GLU B 1 72 ? 12.93 -7.332 -4.91 1 91.19 72 GLU B O 1
ATOM 1710 N N . GLY B 1 73 ? 11.258 -6.383 -6.047 1 93.19 73 GLY B N 1
ATOM 1711 C CA . GLY B 1 73 ? 12.023 -6.352 -7.281 1 93.19 73 GLY B CA 1
ATOM 1712 C C . GLY B 1 73 ? 12.109 -7.707 -7.965 1 93.19 73 GLY B C 1
ATOM 1713 O O . GLY B 1 73 ? 12.922 -7.902 -8.867 1 93.19 73 GLY B O 1
ATOM 1714 N N . TYR B 1 74 ? 11.352 -8.625 -7.547 1 95.62 74 TYR B N 1
ATOM 1715 C CA . TYR B 1 74 ? 11.375 -9.953 -8.148 1 95.62 74 TYR B CA 1
ATOM 1716 C C . TYR B 1 74 ? 11.195 -9.867 -9.664 1 95.62 74 TYR B C 1
ATOM 1718 O O . TYR B 1 74 ? 11.891 -10.562 -10.406 1 95.62 74 TYR B O 1
ATOM 1726 N N . SER B 1 75 ? 10.172 -9.148 -10.266 1 95.25 75 SER B N 1
ATOM 1727 C CA . SER B 1 75 ? 9.867 -9.078 -11.688 1 95.25 75 SER B CA 1
ATOM 1728 C C . SER B 1 75 ? 11.062 -8.57 -12.484 1 95.25 75 SER B C 1
ATOM 1730 O O . SER B 1 75 ? 11.25 -8.945 -13.641 1 95.25 75 SER B O 1
ATOM 1732 N N . GLY B 1 76 ? 11.977 -7.91 -12 1 89 76 GLY B N 1
ATOM 1733 C CA . GLY B 1 76 ? 13.117 -7.344 -12.711 1 89 76 GLY B CA 1
ATOM 1734 C C . GLY B 1 76 ? 14.375 -8.18 -12.578 1 89 76 GLY B C 1
ATOM 1735 O O . GLY B 1 76 ? 15.391 -7.883 -13.211 1 89 76 GLY B O 1
ATOM 1736 N N . LYS B 1 77 ? 14.328 -9.164 -11.867 1 87.88 77 LYS B N 1
ATOM 1737 C CA . LYS B 1 77 ? 15.508 -10 -11.656 1 87.88 77 LYS B CA 1
ATOM 1738 C C . LYS B 1 77 ? 15.836 -10.812 -12.906 1 87.88 77 LYS B C 1
ATOM 1740 O O . LYS B 1 77 ? 14.945 -11.141 -13.688 1 87.88 77 LYS B O 1
ATOM 1745 N N . ALA B 1 78 ? 17.078 -11.188 -12.922 1 86.12 78 ALA B N 1
ATOM 1746 C CA . ALA B 1 78 ? 17.516 -12.094 -13.977 1 86.12 78 ALA B CA 1
ATOM 1747 C C . ALA B 1 78 ? 16.906 -13.477 -13.805 1 86.12 78 ALA B C 1
ATOM 1749 O O . ALA B 1 78 ? 16.641 -13.914 -12.68 1 86.12 78 ALA B O 1
ATOM 1750 N N . LYS B 1 79 ? 16.734 -14.125 -14.984 1 85 79 LYS B N 1
ATOM 1751 C CA . LYS B 1 79 ? 16.141 -15.461 -14.984 1 85 79 LYS B CA 1
ATOM 1752 C C . LYS B 1 79 ? 16.906 -16.406 -14.055 1 85 79 LYS B C 1
ATOM 1754 O O . LYS B 1 79 ? 16.297 -17.234 -13.375 1 85 79 LYS B O 1
ATOM 1759 N N . SER B 1 80 ? 18.172 -16.234 -13.977 1 86.38 80 SER B N 1
ATOM 1760 C CA . SER B 1 80 ? 19.016 -17.109 -13.156 1 86.38 80 SER B CA 1
ATOM 1761 C C . SER B 1 80 ? 18.766 -16.875 -11.672 1 86.38 80 SER B C 1
ATOM 1763 O O . SER B 1 80 ? 19.125 -17.719 -10.844 1 86.38 80 SER B O 1
ATOM 1765 N N . GLU B 1 81 ? 18.156 -15.805 -11.312 1 86.88 81 GLU B N 1
ATOM 1766 C CA . GLU B 1 81 ? 17.891 -15.445 -9.922 1 86.88 81 GLU B CA 1
ATOM 1767 C C . GLU B 1 81 ? 16.453 -15.781 -9.523 1 86.88 81 GLU B C 1
ATOM 1769 O O . GLU B 1 81 ? 16.062 -15.594 -8.375 1 86.88 81 GLU B O 1
ATOM 1774 N N . LYS B 1 82 ? 15.789 -16.297 -10.492 1 88.44 82 LYS B N 1
ATOM 1775 C CA . LYS B 1 82 ? 14.383 -16.609 -10.242 1 88.44 82 LYS B CA 1
ATOM 1776 C C . LYS B 1 82 ? 14.172 -18.125 -10.102 1 88.44 82 LYS B C 1
ATOM 1778 O O . LYS B 1 82 ? 15 -18.906 -10.562 1 88.44 82 LYS B O 1
ATOM 1783 N N . ASN B 1 83 ? 13.109 -18.391 -9.312 1 90.25 83 ASN B N 1
ATOM 1784 C CA . ASN B 1 83 ? 12.711 -19.797 -9.266 1 90.25 83 ASN B CA 1
ATOM 1785 C C . ASN B 1 83 ? 12.391 -20.344 -10.648 1 90.25 83 ASN B C 1
ATOM 1787 O O . ASN B 1 83 ? 11.688 -19.703 -11.43 1 90.25 83 ASN B O 1
ATOM 1791 N N . GLU B 1 84 ? 12.805 -21.547 -10.992 1 91 84 GLU B N 1
ATOM 1792 C CA . GLU B 1 84 ? 12.727 -22.109 -12.336 1 91 84 GLU B CA 1
ATOM 1793 C C . GLU B 1 84 ? 11.273 -22.359 -12.742 1 91 84 GLU B C 1
ATOM 1795 O O . GLU B 1 84 ? 10.938 -22.328 -13.922 1 91 84 GLU B O 1
ATOM 1800 N N . SER B 1 85 ? 10.445 -22.625 -11.836 1 94.06 85 SER B N 1
ATOM 1801 C CA . SER B 1 85 ? 9.07 -23 -12.156 1 94.06 85 SER B CA 1
ATOM 1802 C C . SER B 1 85 ? 8.188 -21.781 -12.352 1 94.06 85 SER B C 1
ATOM 1804 O O . SER B 1 85 ? 7.164 -21.844 -13.031 1 94.06 85 SER B O 1
ATOM 1806 N N . VAL B 1 86 ? 8.578 -20.672 -11.781 1 96.69 86 VAL B N 1
ATOM 1807 C CA . VAL B 1 86 ? 7.734 -19.484 -11.758 1 96.69 86 VAL B CA 1
ATOM 1808 C C . VAL B 1 86 ? 7.73 -18.828 -13.133 1 96.69 86 VAL B C 1
ATOM 1810 O O . VAL B 1 86 ? 8.789 -18.656 -13.75 1 96.69 86 VAL B O 1
ATOM 1813 N N . VAL B 1 87 ? 6.531 -18.5 -13.57 1 96.31 87 VAL B N 1
ATOM 1814 C CA . VAL B 1 87 ? 6.359 -17.844 -14.867 1 96.31 87 VAL B CA 1
ATOM 1815 C C . VAL B 1 87 ? 5.691 -16.484 -14.672 1 96.31 87 VAL B C 1
ATOM 1817 O O . VAL B 1 87 ? 4.688 -16.375 -13.969 1 96.31 87 VAL B O 1
ATOM 1820 N N . GLU B 1 88 ? 6.344 -15.484 -15.25 1 97.75 88 GLU B N 1
ATOM 1821 C CA . GLU B 1 88 ? 5.672 -14.188 -15.328 1 97.75 88 GLU B CA 1
ATOM 1822 C C . GLU B 1 88 ? 4.926 -14.031 -16.656 1 97.75 88 GLU B C 1
ATOM 1824 O O . GLU B 1 88 ? 5.504 -14.219 -17.719 1 97.75 88 GLU B O 1
ATOM 1829 N N . GLY B 1 89 ? 3.652 -13.719 -16.562 1 98.06 89 GLY B N 1
ATOM 1830 C CA . GLY B 1 89 ? 2.828 -13.5 -17.734 1 98.06 89 GLY B CA 1
ATOM 1831 C C . GLY B 1 89 ? 2.785 -12.047 -18.172 1 98.06 89 GLY B C 1
ATOM 1832 O O . GLY B 1 89 ? 3.404 -11.188 -17.547 1 98.06 89 GLY B O 1
ATOM 1833 N N . ASN B 1 90 ? 2.016 -11.836 -19.297 1 98 90 ASN B N 1
ATOM 1834 C CA . ASN B 1 90 ? 1.889 -10.484 -19.844 1 98 90 ASN B CA 1
ATOM 1835 C C . ASN B 1 90 ? 0.996 -9.609 -18.984 1 98 90 ASN B C 1
ATOM 1837 O O . ASN B 1 90 ? -0.082 -10.039 -18.562 1 98 90 ASN B O 1
ATOM 1841 N N . ASN B 1 91 ? 1.542 -8.352 -18.766 1 97 91 ASN B N 1
ATOM 1842 C CA . ASN B 1 91 ? 0.658 -7.285 -18.297 1 97 91 ASN B CA 1
ATOM 1843 C C . ASN B 1 91 ? -0.118 -6.66 -19.453 1 97 91 ASN B C 1
ATOM 1845 O O . ASN B 1 91 ? -0.07 -7.156 -20.578 1 97 91 ASN B O 1
ATOM 1849 N N . ASP B 1 92 ? -0.852 -5.566 -19.188 1 95.38 92 ASP B N 1
ATOM 1850 C CA . ASP B 1 92 ? -1.716 -5.031 -20.234 1 95.38 92 ASP B CA 1
ATOM 1851 C C . ASP B 1 92 ? -0.932 -4.129 -21.188 1 95.38 92 ASP B C 1
ATOM 1853 O O . ASP B 1 92 ? -1.481 -3.627 -22.172 1 95.38 92 ASP B O 1
ATOM 1857 N N . ASP B 1 93 ? 0.352 -4.008 -20.984 1 94.56 93 ASP B N 1
ATOM 1858 C CA . ASP B 1 93 ? 1.249 -3.473 -22.016 1 94.56 93 ASP B CA 1
ATOM 1859 C C . ASP B 1 93 ? 1.77 -4.582 -22.922 1 94.56 93 ASP B C 1
ATOM 1861 O O . ASP B 1 93 ? 2.639 -4.348 -23.766 1 94.56 93 ASP B O 1
ATOM 1865 N N . LYS B 1 94 ? 1.343 -5.773 -22.688 1 96.19 94 LYS B N 1
ATOM 1866 C CA . LYS B 1 94 ? 1.635 -6.941 -23.516 1 96.19 94 LYS B CA 1
ATOM 1867 C C . LYS B 1 94 ? 3.102 -7.348 -23.391 1 96.19 94 LYS B C 1
ATOM 1869 O O . LYS B 1 94 ? 3.695 -7.832 -24.359 1 96.19 94 LYS B O 1
ATOM 1874 N N . VAL B 1 95 ? 3.721 -7.062 -22.297 1 95.88 95 VAL B N 1
ATOM 1875 C CA . VAL B 1 95 ? 5.051 -7.559 -21.953 1 95.88 95 VAL B CA 1
ATOM 1876 C C . VAL B 1 95 ? 5 -8.289 -20.625 1 95.88 95 VAL B C 1
ATOM 1878 O O . VAL B 1 95 ? 4.176 -7.977 -19.766 1 95.88 95 VAL B O 1
ATOM 1881 N N . PRO B 1 96 ? 5.887 -9.219 -20.438 1 96.62 96 PRO B N 1
ATOM 1882 C CA . PRO B 1 96 ? 5.879 -9.93 -19.172 1 96.62 96 PRO B CA 1
ATOM 1883 C C . PRO B 1 96 ? 6.355 -9.07 -18 1 96.62 96 PRO B C 1
ATOM 1885 O O . PRO B 1 96 ? 7.223 -8.211 -18.188 1 96.62 96 PRO B O 1
ATOM 1888 N N . GLY B 1 97 ? 5.75 -9.344 -16.875 1 97.12 97 GLY B N 1
ATOM 1889 C CA . GLY B 1 97 ? 6.316 -8.742 -15.664 1 97.12 97 GLY B CA 1
ATOM 1890 C C . GLY B 1 97 ? 5.488 -7.594 -15.125 1 97.12 97 GLY B C 1
ATOM 1891 O O . GLY B 1 97 ? 4.422 -7.285 -15.656 1 97.12 97 GLY B O 1
ATOM 1892 N N . TRP B 1 98 ? 5.965 -7.043 -14.039 1 97.12 98 TRP B N 1
ATOM 1893 C CA . TRP B 1 98 ? 5.332 -5.965 -13.289 1 97.12 98 TRP B CA 1
ATOM 1894 C C . TRP B 1 98 ? 5.395 -4.652 -14.062 1 97.12 98 TRP B C 1
ATOM 1896 O O . TRP B 1 98 ? 6.465 -4.246 -14.523 1 97.12 98 TRP B O 1
ATOM 1906 N N . ARG B 1 99 ? 4.223 -4.066 -14.242 1 93.44 99 ARG B N 1
ATOM 1907 C CA . ARG B 1 99 ? 4.133 -2.73 -14.828 1 93.44 99 ARG B CA 1
ATOM 1908 C C . ARG B 1 99 ? 2.986 -1.938 -14.211 1 93.44 99 ARG B C 1
ATOM 1910 O O . ARG B 1 99 ? 1.836 -2.381 -14.242 1 93.44 99 ARG B O 1
ATOM 1917 N N . VAL B 1 100 ? 3.314 -0.798 -13.617 1 88.69 100 VAL B N 1
ATOM 1918 C CA . VAL B 1 100 ? 2.264 0.104 -13.156 1 88.69 100 VAL B CA 1
ATOM 1919 C C . VAL B 1 100 ? 1.912 1.096 -14.258 1 88.69 100 VAL B C 1
ATOM 1921 O O . VAL B 1 100 ? 2.785 1.8 -14.773 1 88.69 100 VAL B O 1
ATOM 1924 N N . PRO B 1 101 ? 0.668 1.068 -14.68 1 80.75 101 PRO B N 1
ATOM 1925 C CA . PRO B 1 101 ? 0.293 2.025 -15.727 1 80.75 101 PRO B CA 1
ATOM 1926 C C . PRO B 1 101 ? 0.338 3.473 -15.242 1 80.75 101 PRO B C 1
ATOM 1928 O O . PRO B 1 101 ? 0.333 3.725 -14.039 1 80.75 101 PRO B O 1
ATOM 1931 N N . VAL B 1 102 ? 0.539 4.305 -16.25 1 73.31 102 VAL B N 1
ATOM 1932 C CA . VAL B 1 102 ? 0.338 5.711 -15.93 1 73.31 102 VAL B CA 1
ATOM 1933 C C . VAL B 1 102 ? -1.115 5.945 -15.523 1 73.31 102 VAL B C 1
ATOM 1935 O O . VAL B 1 102 ? -2.033 5.688 -16.312 1 73.31 102 VAL B O 1
ATOM 1938 N N . MET B 1 103 ? -1.269 6.344 -14.328 1 72.56 103 MET B N 1
ATOM 1939 C CA . MET B 1 103 ? -2.619 6.555 -13.812 1 72.56 103 MET B CA 1
ATOM 1940 C C . MET B 1 103 ? -3.088 7.98 -14.086 1 72.56 103 MET B C 1
ATOM 1942 O O . MET B 1 103 ? -2.361 8.938 -13.82 1 72.56 103 MET B O 1
ATOM 1946 N N . PRO B 1 104 ? -4.285 7.988 -14.812 1 69.56 104 PRO B N 1
ATOM 1947 C CA . PRO B 1 104 ? -4.789 9.336 -15.102 1 69.56 104 PRO B CA 1
ATOM 1948 C C . PRO B 1 104 ? -4.996 10.172 -13.844 1 69.56 104 PRO B C 1
ATOM 1950 O O . PRO B 1 104 ? -4.969 11.398 -13.898 1 69.56 104 PRO B O 1
ATOM 1953 N N . SER B 1 105 ? -5.328 9.508 -12.75 1 70.75 105 SER B N 1
ATOM 1954 C CA . SER B 1 105 ? -5.5 10.172 -11.461 1 70.75 105 SER B CA 1
ATOM 1955 C C . SER B 1 105 ? -4.855 9.367 -10.336 1 70.75 105 SER B C 1
ATOM 1957 O O . SER B 1 105 ? -4.738 8.148 -10.43 1 70.75 105 SER B O 1
ATOM 1959 N N . PRO B 1 106 ? -4.426 10.062 -9.352 1 70.94 106 PRO B N 1
ATOM 1960 C CA . PRO B 1 106 ? -3.857 9.336 -8.219 1 70.94 106 PRO B CA 1
ATOM 1961 C C . PRO B 1 106 ? -4.91 8.586 -7.406 1 70.94 106 PRO B C 1
ATOM 1963 O O . PRO B 1 106 ? -6.105 8.867 -7.527 1 70.94 106 PRO B O 1
ATOM 1966 N N . GLY B 1 107 ? -4.41 7.531 -6.625 1 73.38 107 GLY B N 1
ATOM 1967 C CA . GLY B 1 107 ? -5.293 6.887 -5.668 1 73.38 107 GLY B CA 1
ATOM 1968 C C . GLY B 1 107 ? -6 5.668 -6.234 1 73.38 107 GLY B C 1
ATOM 1969 O O . GLY B 1 107 ? -7.066 5.285 -5.754 1 73.38 107 GLY B O 1
ATOM 1970 N N . HIS B 1 108 ? -5.434 5.16 -7.242 1 80.81 108 HIS B N 1
ATOM 1971 C CA . HIS B 1 108 ? -6.047 3.955 -7.785 1 80.81 108 HIS B CA 1
ATOM 1972 C C . HIS B 1 108 ? -5.926 2.789 -6.812 1 80.81 108 HIS B C 1
ATOM 1974 O O . HIS B 1 108 ? -4.895 2.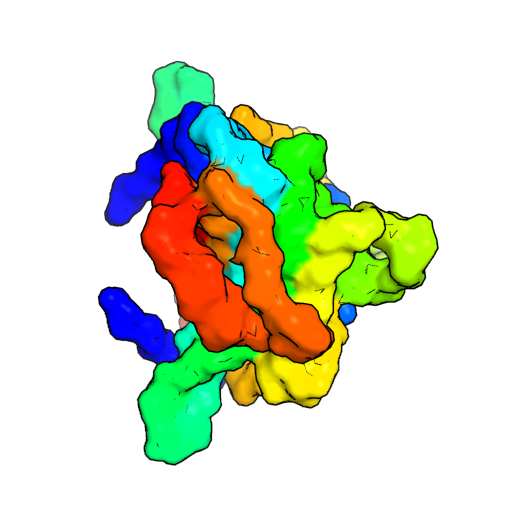629 -6.152 1 80.81 108 HIS B O 1
ATOM 1980 N N . ARG B 1 109 ? -7.094 2.016 -6.805 1 84.06 109 ARG B N 1
ATOM 1981 C CA . ARG B 1 109 ? -7.051 0.764 -6.055 1 84.06 109 ARG B CA 1
ATOM 1982 C C . ARG B 1 109 ? -6.332 -0.324 -6.848 1 84.06 109 ARG B C 1
ATOM 1984 O O . ARG B 1 109 ? -6.695 -0.608 -7.992 1 84.06 109 ARG B O 1
ATOM 1991 N N . ILE B 1 110 ? -5.312 -0.86 -6.207 1 88.62 110 ILE B N 1
ATOM 1992 C CA . ILE B 1 110 ? -4.578 -1.993 -6.762 1 88.62 110 ILE B CA 1
ATOM 1993 C C . ILE B 1 110 ? -4.902 -3.256 -5.965 1 88.62 110 ILE B C 1
ATOM 1995 O O . ILE B 1 110 ? -4.664 -3.314 -4.758 1 88.62 110 ILE B O 1
ATOM 1999 N N . GLU B 1 111 ? -5.438 -4.242 -6.691 1 91.31 111 GLU B N 1
ATOM 2000 C CA . GLU B 1 111 ? -5.801 -5.496 -6.039 1 91.31 111 GLU B CA 1
ATOM 2001 C C . GLU B 1 111 ? -4.754 -6.578 -6.301 1 91.31 111 GLU B C 1
ATOM 2003 O O . GLU B 1 111 ? -4.363 -6.805 -7.445 1 91.31 111 GLU B O 1
ATOM 2008 N N . PHE B 1 112 ? -4.258 -7.172 -5.234 1 94.56 112 PHE B N 1
ATOM 2009 C CA . PHE B 1 112 ? -3.447 -8.383 -5.273 1 94.56 112 PHE B CA 1
ATOM 2010 C C . PHE B 1 112 ? -4.289 -9.609 -4.926 1 94.56 112 PHE B C 1
ATOM 2012 O O . PHE B 1 112 ? -4.867 -9.688 -3.842 1 94.56 112 PHE B O 1
ATOM 2019 N N . ARG B 1 113 ? -4.348 -10.57 -5.852 1 97.38 113 ARG B N 1
ATOM 2020 C CA . ARG B 1 113 ? -5.105 -11.797 -5.598 1 97.38 113 ARG B CA 1
ATOM 2021 C C . ARG B 1 113 ? -4.242 -13.031 -5.828 1 97.38 113 ARG B C 1
ATOM 2023 O O . ARG B 1 113 ? -3.652 -13.195 -6.898 1 97.38 113 ARG B O 1
ATOM 2030 N N . LEU B 1 114 ? -4.203 -13.859 -4.801 1 98.38 114 LEU B N 1
ATOM 2031 C CA . LEU B 1 114 ? -3.43 -15.094 -4.812 1 98.38 114 LEU B CA 1
ATOM 2032 C C . LEU B 1 114 ? -4.352 -16.312 -4.828 1 98.38 114 LEU B C 1
ATOM 2034 O O . LEU B 1 114 ? -5.312 -16.375 -4.062 1 98.38 114 LEU B O 1
ATOM 2038 N N . TYR B 1 115 ? -4.09 -17.172 -5.684 1 98.75 115 TYR B N 1
ATOM 2039 C CA . TYR B 1 115 ? -4.832 -18.422 -5.805 1 98.75 115 TYR B CA 1
ATOM 2040 C C . TYR B 1 115 ? -3.977 -19.609 -5.387 1 98.75 115 TYR B C 1
ATOM 2042 O O . TYR B 1 115 ? -2.836 -19.75 -5.836 1 98.75 115 TYR B O 1
ATOM 2050 N N . ALA B 1 116 ? -4.508 -20.438 -4.531 1 98.88 116 ALA B N 1
ATOM 2051 C CA . ALA B 1 116 ? -3.961 -21.766 -4.27 1 98.88 116 ALA B CA 1
ATOM 2052 C C . ALA B 1 116 ? -4.625 -22.812 -5.156 1 98.88 116 ALA B C 1
ATOM 2054 O O . ALA B 1 116 ? -5.852 -22.891 -5.234 1 98.88 116 ALA B O 1
ATOM 2055 N N . LEU B 1 117 ? -3.77 -23.672 -5.801 1 98.88 117 LEU B N 1
ATOM 2056 C CA . LEU B 1 117 ? -4.281 -24.578 -6.828 1 98.88 117 LEU B CA 1
ATOM 2057 C C . LEU B 1 117 ? -3.934 -26.031 -6.504 1 98.88 117 LEU B C 1
ATOM 2059 O O . LEU B 1 117 ? -2.826 -26.312 -6.051 1 98.88 117 LEU B O 1
ATOM 2063 N N . ASP B 1 118 ? -4.84 -26.969 -6.754 1 98.81 118 ASP B N 1
ATOM 2064 C CA . ASP B 1 118 ? -4.578 -28.391 -6.551 1 98.81 118 ASP B CA 1
ATOM 2065 C C . ASP B 1 118 ? -3.98 -29.031 -7.805 1 98.81 118 ASP B C 1
ATOM 2067 O O . ASP B 1 118 ? -4.055 -30.25 -7.988 1 98.81 118 ASP B O 1
ATOM 2071 N N . ASP B 1 119 ? -3.488 -28.172 -8.68 1 98 119 ASP B N 1
ATOM 2072 C CA . ASP B 1 119 ? -2.893 -28.594 -9.953 1 98 119 ASP B CA 1
ATOM 2073 C C . ASP B 1 119 ? -1.801 -27.609 -10.383 1 98 119 ASP B C 1
ATOM 2075 O O . ASP B 1 119 ? -1.614 -26.562 -9.758 1 98 119 ASP B O 1
ATOM 2079 N N . GLU B 1 120 ? -0.983 -28.031 -11.344 1 97.31 120 GLU B N 1
ATOM 2080 C CA . GLU B 1 120 ? -0.081 -27.156 -12.094 1 97.31 120 GLU B CA 1
ATOM 2081 C C . GLU B 1 120 ? -0.614 -26.891 -13.492 1 97.31 120 GLU B C 1
ATOM 2083 O O . GLU B 1 120 ? -0.556 -27.766 -14.367 1 97.31 120 GLU B O 1
ATOM 2088 N N . PRO B 1 121 ? -1.071 -25.656 -13.68 1 96.62 121 PRO B N 1
ATOM 2089 C CA . PRO B 1 121 ? -1.734 -25.406 -14.961 1 96.62 121 PRO B CA 1
ATOM 2090 C C . PRO B 1 121 ? -0.761 -25.406 -16.141 1 96.62 121 PRO B C 1
ATOM 2092 O O . PRO B 1 121 ? 0.379 -24.969 -16 1 96.62 121 PRO B O 1
ATOM 2095 N N . HIS B 1 122 ? -1.311 -25.828 -17.25 1 93.25 122 HIS B N 1
ATOM 2096 C CA . HIS B 1 122 ? -0.605 -25.719 -18.531 1 93.25 122 HIS B CA 1
ATOM 2097 C C . HIS B 1 122 ? -0.985 -24.438 -19.266 1 93.25 122 HIS B C 1
ATOM 2099 O O . HIS B 1 122 ? -2.125 -24.297 -19.703 1 93.25 122 HIS B O 1
ATOM 2105 N N . LEU B 1 123 ? -0.126 -23.484 -19.406 1 94.56 123 LEU B N 1
ATOM 2106 C CA . LEU B 1 123 ? -0.484 -22.141 -19.844 1 94.56 123 LEU B CA 1
ATOM 2107 C C . LEU B 1 123 ? 0.083 -21.859 -21.234 1 94.56 123 LEU B C 1
ATOM 2109 O O . LEU B 1 123 ? -0.244 -20.844 -21.844 1 94.56 123 LEU B O 1
ATOM 2113 N N . GLY B 1 124 ? 0.707 -22.75 -21.875 1 88.94 124 GLY B N 1
ATOM 2114 C CA . GLY B 1 124 ? 1.258 -22.531 -23.188 1 88.94 124 GLY B CA 1
ATOM 2115 C C . GLY B 1 124 ? 2.416 -21.547 -23.203 1 88.94 124 GLY B C 1
ATOM 2116 O O . GLY B 1 124 ? 3.062 -21.344 -22.172 1 88.94 124 GLY B O 1
ATOM 2117 N N . LYS B 1 125 ? 2.627 -20.922 -24.406 1 89.88 125 LYS B N 1
ATOM 2118 C CA . LYS B 1 125 ? 3.812 -20.094 -24.609 1 89.88 125 LYS B CA 1
ATOM 2119 C C . LYS B 1 125 ? 3.604 -18.688 -24.047 1 89.88 125 LYS B C 1
ATOM 2121 O O . LYS B 1 125 ? 4.527 -18.094 -23.484 1 89.88 125 LYS B O 1
ATOM 2126 N N . THR B 1 126 ? 2.363 -18.203 -24.25 1 95 126 THR B N 1
ATOM 2127 C CA . THR B 1 126 ? 2.059 -16.859 -23.766 1 95 126 THR B CA 1
ATOM 2128 C C . THR B 1 126 ? 1.058 -16.922 -22.609 1 95 126 THR B C 1
ATOM 2130 O O . THR B 1 126 ? -0.062 -17.406 -22.781 1 95 126 THR B O 1
ATOM 2133 N N . VAL B 1 127 ? 1.486 -16.453 -21.453 1 97.25 127 VAL B N 1
ATOM 2134 C CA . VAL B 1 127 ? 0.628 -16.438 -20.266 1 97.25 127 VAL B CA 1
ATOM 2135 C C . VAL B 1 127 ? -0.021 -15.062 -20.109 1 97.25 127 VAL B C 1
ATOM 2137 O O . VAL B 1 127 ? 0.665 -14.039 -20.156 1 97.25 127 VAL B O 1
ATOM 2140 N N . THR B 1 128 ? -1.355 -15.055 -20.109 1 97.94 128 THR B N 1
ATOM 2141 C CA . THR B 1 128 ? -2.135 -13.859 -19.797 1 97.94 128 THR B CA 1
ATOM 2142 C C . THR B 1 128 ? -3.051 -14.117 -18.609 1 97.94 128 THR B C 1
ATOM 2144 O O . THR B 1 128 ? -3.236 -15.266 -18.188 1 97.94 128 THR B O 1
ATOM 2147 N N . LYS B 1 129 ? -3.596 -13.047 -18.094 1 97.94 129 LYS B N 1
ATOM 2148 C CA . LYS B 1 129 ? -4.57 -13.172 -17.016 1 97.94 129 LYS B CA 1
ATOM 2149 C C . LYS B 1 129 ? -5.742 -14.055 -17.438 1 97.94 129 LYS B C 1
ATOM 2151 O O . LYS B 1 129 ? -6.141 -14.961 -16.703 1 97.94 129 LYS B O 1
ATOM 2156 N N . GLU B 1 130 ? -6.266 -13.812 -18.578 1 97 130 GLU B N 1
ATOM 2157 C CA . GLU B 1 130 ? -7.426 -14.547 -19.078 1 97 130 GLU B CA 1
ATOM 2158 C C . GLU B 1 130 ? -7.117 -16.031 -19.234 1 97 130 GLU B C 1
ATOM 2160 O O . GLU B 1 130 ? -7.906 -16.875 -18.812 1 97 130 GLU B O 1
ATOM 2165 N N . ARG B 1 131 ? -6.031 -16.344 -19.828 1 97.5 131 ARG B N 1
ATOM 2166 C CA . ARG B 1 131 ? -5.637 -17.75 -20.016 1 97.5 131 ARG B CA 1
ATOM 2167 C C . ARG B 1 131 ? -5.43 -18.438 -18.672 1 97.5 131 ARG B C 1
ATOM 2169 O O . ARG B 1 131 ? -5.832 -19.594 -18.5 1 97.5 131 ARG B O 1
ATOM 2176 N N . LEU B 1 132 ? -4.742 -17.734 -17.781 1 98.56 132 LEU B N 1
ATOM 2177 C CA . LEU B 1 132 ? -4.52 -18.297 -16.453 1 98.56 132 LEU B CA 1
ATOM 2178 C C . LEU B 1 132 ? -5.844 -18.594 -15.766 1 98.56 132 LEU B C 1
ATOM 2180 O O . LEU B 1 132 ? -6.047 -19.719 -15.273 1 98.56 132 LEU B O 1
ATOM 2184 N N . LEU B 1 133 ? -6.754 -17.609 -15.742 1 98.25 133 LEU B N 1
ATOM 2185 C CA . LEU B 1 133 ? -8.016 -17.766 -15.016 1 98.25 133 LEU B CA 1
ATOM 2186 C C . LEU B 1 133 ? -8.875 -18.859 -15.648 1 98.25 133 LEU B C 1
ATOM 2188 O O . LEU B 1 133 ? -9.578 -19.578 -14.945 1 98.25 133 LEU B O 1
ATOM 2192 N N . ASP B 1 134 ? -8.789 -18.953 -16.922 1 97.69 134 ASP B N 1
ATOM 2193 C CA . ASP B 1 134 ? -9.469 -20.062 -17.609 1 97.69 134 ASP B CA 1
ATOM 2194 C C . ASP B 1 134 ? -8.859 -21.406 -17.203 1 97.69 134 ASP B C 1
ATOM 2196 O O . ASP B 1 134 ? -9.586 -22.359 -16.922 1 97.69 134 ASP B O 1
ATOM 2200 N N . ALA B 1 135 ? -7.582 -21.5 -17.188 1 97.94 135 ALA B N 1
ATOM 2201 C CA . ALA B 1 135 ? -6.859 -22.75 -16.953 1 97.94 135 ALA B CA 1
ATOM 2202 C C . ALA B 1 135 ? -7.07 -23.25 -15.531 1 97.94 135 ALA B C 1
ATOM 2204 O O . ALA B 1 135 ? -6.992 -24.453 -15.266 1 97.94 135 ALA B O 1
ATOM 2205 N N . ILE B 1 136 ? -7.332 -22.344 -14.648 1 98.25 136 ILE B N 1
ATOM 2206 C CA . ILE B 1 136 ? -7.332 -22.781 -13.258 1 98.25 136 ILE B CA 1
ATOM 2207 C C . ILE B 1 136 ? -8.758 -23.062 -12.805 1 98.25 136 ILE B C 1
ATOM 2209 O O . ILE B 1 136 ? -8.992 -23.422 -11.648 1 98.25 136 ILE B O 1
ATOM 2213 N N . GLN B 1 137 ? -9.734 -22.859 -13.656 1 97.88 137 GLN B N 1
ATOM 2214 C CA . GLN B 1 137 ? -11.117 -23.188 -13.32 1 97.88 137 GLN B CA 1
ATOM 2215 C C . GLN B 1 137 ? -11.234 -24.625 -12.805 1 97.88 137 GLN B C 1
ATOM 2217 O O . GLN B 1 137 ? -10.695 -25.562 -13.414 1 97.88 137 GLN B O 1
ATOM 2222 N N . GLY B 1 138 ? -11.906 -24.828 -11.672 1 98.06 138 GLY B N 1
ATOM 2223 C CA . GLY B 1 138 ? -12.109 -26.156 -11.102 1 98.06 138 GLY B CA 1
ATOM 2224 C C . GLY B 1 138 ? -10.961 -26.609 -10.234 1 98.06 138 GLY B C 1
ATOM 2225 O O . GLY B 1 138 ? -11.016 -27.688 -9.641 1 98.06 138 GLY B O 1
ATOM 2226 N N . HIS B 1 139 ? -9.898 -25.797 -10.172 1 98.69 139 HIS B N 1
ATOM 2227 C CA . HIS B 1 139 ? -8.703 -26.266 -9.469 1 98.69 139 HIS B CA 1
ATOM 2228 C C . HIS B 1 139 ? -8.352 -25.344 -8.312 1 98.69 139 HIS B C 1
ATOM 2230 O O . HIS B 1 139 ? -7.355 -25.562 -7.617 1 98.69 139 HIS B O 1
ATOM 2236 N N . VAL B 1 140 ? -9.172 -24.297 -8.086 1 98.69 140 VAL B N 1
ATOM 2237 C CA . VAL B 1 140 ? -8.906 -23.344 -7.012 1 98.69 140 VAL B CA 1
ATOM 2238 C C . VAL B 1 140 ? -9.359 -23.922 -5.676 1 98.69 140 VAL B C 1
ATOM 2240 O O . VAL B 1 140 ? -10.539 -24.234 -5.496 1 98.69 140 VAL B O 1
ATOM 2243 N N . ILE B 1 141 ? -8.438 -24.062 -4.699 1 98.69 141 ILE B N 1
ATOM 2244 C CA . ILE B 1 141 ? -8.797 -24.641 -3.41 1 98.69 141 ILE B CA 1
ATOM 2245 C C . ILE B 1 141 ? -8.641 -23.594 -2.312 1 98.69 141 ILE B C 1
ATOM 2247 O O . ILE B 1 141 ? -8.938 -23.844 -1.146 1 98.69 141 ILE B O 1
ATOM 2251 N N . GLY B 1 142 ? -8.164 -22.375 -2.648 1 98.06 142 GLY B N 1
ATOM 2252 C CA . GLY B 1 142 ? -8.055 -21.219 -1.769 1 98.06 142 GLY B CA 1
ATOM 2253 C C . GLY B 1 142 ? -7.793 -19.922 -2.514 1 98.06 142 GLY B C 1
ATOM 2254 O O . GLY B 1 142 ? -7.152 -19.922 -3.564 1 98.06 142 GLY B O 1
ATOM 2255 N N . GLU B 1 143 ? -8.328 -18.875 -1.969 1 97.94 143 GLU B N 1
ATOM 2256 C CA . GLU B 1 143 ? -8.07 -17.531 -2.484 1 97.94 143 GLU B CA 1
ATOM 2257 C C . GLU B 1 143 ? -7.82 -16.531 -1.349 1 97.94 143 GLU B C 1
ATOM 2259 O O . GLU B 1 143 ? -8.445 -16.625 -0.288 1 97.94 143 GLU B O 1
ATOM 2264 N N . ALA B 1 144 ? -6.879 -15.68 -1.599 1 94.5 144 ALA B N 1
ATOM 2265 C CA . ALA B 1 144 ? -6.598 -14.555 -0.712 1 94.5 144 ALA B CA 1
ATOM 2266 C C . ALA B 1 144 ? -6.344 -13.281 -1.51 1 94.5 144 ALA B C 1
ATOM 2268 O O . ALA B 1 144 ? -5.84 -13.328 -2.635 1 94.5 144 ALA B O 1
ATOM 2269 N N . ALA B 1 145 ? -6.707 -12.125 -0.877 1 92.44 145 ALA B N 1
ATOM 2270 C CA . ALA B 1 145 ? -6.516 -10.875 -1.609 1 92.44 145 ALA B CA 1
ATOM 2271 C C . ALA B 1 145 ? -6.383 -9.695 -0.653 1 92.44 145 ALA B C 1
ATOM 2273 O O . ALA B 1 145 ? -6.816 -9.766 0.5 1 92.44 145 ALA B O 1
ATOM 2274 N N . PHE B 1 146 ? -5.688 -8.656 -1.16 1 85.5 146 PHE B N 1
ATOM 2275 C CA . PHE B 1 146 ? -5.703 -7.352 -0.506 1 85.5 146 PHE B CA 1
ATOM 2276 C C . PHE B 1 146 ? -5.656 -6.227 -1.534 1 85.5 146 PHE B C 1
ATOM 2278 O O . PHE B 1 146 ? -5.363 -6.465 -2.709 1 85.5 146 PHE B O 1
ATOM 2285 N N . ILE B 1 147 ? -6.078 -5.086 -1.013 1 83.5 147 ILE B N 1
ATOM 2286 C CA . ILE B 1 147 ? -6.102 -3.908 -1.873 1 83.5 147 ILE B CA 1
ATOM 2287 C C . ILE B 1 147 ? -5.207 -2.82 -1.281 1 83.5 147 ILE B C 1
ATOM 2289 O O . ILE B 1 147 ? -5.219 -2.59 -0.07 1 83.5 147 ILE B O 1
ATOM 2293 N N . THR B 1 148 ? -4.324 -2.334 -2.211 1 80.25 148 THR B N 1
ATOM 2294 C CA . THR B 1 148 ? -3.58 -1.127 -1.866 1 80.25 148 THR B CA 1
ATOM 2295 C C . THR B 1 148 ? -4.074 0.064 -2.682 1 80.25 148 THR B C 1
ATOM 2297 O O . THR B 1 148 ? -4.699 -0.112 -3.73 1 80.25 148 THR B O 1
ATOM 2300 N N . VAL B 1 149 ? -3.947 1.224 -2.068 1 71 149 VAL B N 1
ATOM 2301 C CA . VAL B 1 149 ? -4.289 2.443 -2.793 1 71 149 VAL B CA 1
ATOM 2302 C C . VAL B 1 149 ? -3.018 3.225 -3.117 1 71 149 VAL B C 1
ATOM 2304 O O . VAL B 1 149 ? -2.172 3.436 -2.246 1 71 149 VAL B O 1
ATOM 2307 N N . ASP B 1 150 ? -2.844 3.479 -4.316 1 62.72 150 ASP B N 1
ATOM 2308 C CA . ASP B 1 150 ? -1.699 4.266 -4.762 1 62.72 150 ASP B CA 1
ATOM 2309 C C . ASP B 1 150 ? -1.881 5.742 -4.422 1 62.72 150 ASP B C 1
ATOM 2311 O O . ASP B 1 150 ? -3.01 6.23 -4.328 1 62.72 150 ASP B O 1
#

Nearest PDB structures (foldseek):
  3n08-assembly1_B  TM=9.232E-01  e=3.913E-10  Chlamydia trachomatis D/UW-3/CX
  1fjj-assembly1_A-2  TM=8.727E-01  e=1.368E-09  Escherichia coli
  1vi3-assembly1_A  TM=8.693E-01  e=1.445E-09  Escherichia coli
  1fux-assembly1_B  TM=8.448E-01  e=2.931E-09  Escherichia coli
  4beg-assembly1_A  TM=8.298E-01  e=4.218E-08  Mycobacterium tuberculosis H37Rv

Secondary structure (DSSP, 8-state):
-------TTS-EEE-PPPSSPPPEEEE-PPTT--EEEEEEEETT---SSSS-PPEEEEEEEEE-TT--EE-TTGGGS-GGGS-TT-EE-B-TTSSBS--PPPPSSS--EEEEEEEEESS-----SS--HHHHHHHTTT-EEEEEEEEEE-/-------TTS-EEE-PPPSSPPPEEEE-PPTT--EEEEEEEETT---SSSS-PPEEEEEEEEE-TT--EE-TTGGGS-GGGS-TT-EE-B-TTSSBS--PPPPSSS--EEEEEEEEESS-----SS--HHHHHHHTTT-EEEEEEEEEE-

Solvent-accessible surface area (backbone atoms only — not comparable to full-atom values): 16536 Å² total; per-residue (Å²): 128,80,78,66,74,75,62,89,73,45,52,38,46,29,34,69,78,60,89,49,40,66,40,36,37,51,42,53,76,58,88,73,46,54,14,28,34,40,42,28,27,31,62,56,33,77,34,94,92,54,70,71,46,64,39,45,20,28,25,38,36,47,31,54,66,86,57,58,58,43,56,62,38,51,63,76,50,54,74,89,77,43,67,87,65,48,40,62,12,31,16,75,84,72,42,64,24,62,48,68,72,88,64,95,56,86,51,42,42,32,36,41,37,39,37,32,17,62,46,75,75,83,57,77,92,71,41,36,62,67,58,49,59,60,56,42,61,96,31,67,77,42,69,25,62,45,54,34,46,27,129,80,78,68,75,76,62,88,73,44,51,40,46,28,35,70,77,59,90,51,39,64,40,34,36,50,43,52,75,59,86,72,47,54,13,28,34,39,43,28,28,32,62,56,31,78,34,94,90,52,69,69,46,62,39,45,20,29,24,37,36,46,32,55,68,85,56,56,56,44,56,62,39,51,63,74,49,54,76,88,78,43,66,88,66,48,40,64,12,31,15,74,85,70,42,66,24,62,48,68,74,88,63,95,56,87,50,41,42,33,36,42,38,39,37,34,17,64,45,75,73,81,58,76,93,70,42,35,62,67,58,49,58,60,56,41,62,96,33,67,76,43,69,26,62,45,54,36,44,27

pLDDT: mean 87.9, std 14.76, range [25.5, 98.88]

Sequence (300 aa):
MTGVSPDPEEFRVVSPAKNISPPIEWYNIPEGTKSMALVVQDIDAPDPNGPLVPWTIWVVANIPPTLKGLPEGYSGKAKSEKNESVVEGNNDDKVPGWRVPVMPSPGHRIEFRLYALDDEPHLGKTVTKERLLDAIQGHVIGEAAFITVDMTGVSPDPEEFRVVSPAKNISPPIEWYNIPEGTKSMALVVQDIDAPDPNGPLVPWTIWVVANIPPTLKGLPEGYSGKAKSEKNESVVEGNNDDKVPGWRVPVMPSPGHRIEFRLYALDDEPHLGKTVTKERLLDAIQGHVIGEAAFITVD

Radius of gyration: 20.79 Å; Cα contacts (8 Å, |Δi|>4): 698; chains: 2; bounding box: 40×59×51 Å

Foldseek 3Di:
DPPPDPDQPDDDDFDDDDQKDAKDFDDDADPLFAWKKKWKWQQQADPPVDDRDIWTFWIKTRHGPVDGIAHIRNQVDDPVPDDVRMDFAQTPVRDGGGDDDDGPGFWTKMKMKMFGFNDHFDQPDHHDPVSVVVRRPPTTPDMDMDIDTD/DPPPDPDQPDDDDFDDDDQKDAKDFDDDADPLFAWKKKWKWQQQADPPVDDRDIWTFWIKTRHGPVDGIAHIRNQVDDPVPDDVRMDFAQTPVGDGGGDDDDGPGFWTKMKMKMFGFNDHFDQPDHHDPVSVVVRRPPTTPDMDMDIDTD

Organism: Saponaria officinalis (NCBI:txid3572)

InterPro domains:
  IPR005247 YbhB/YbcL/LppC-like [TIGR00481] (17-146)
  IPR005247 YbhB/YbcL/LppC-like [cd00865] (8-147)
  IPR008914 Phosphatidylethanolamine-binding protein [PF01161] (17-146)
  IPR036610 PEBP-like superfamily [G3DSA:3.90.280.10] (4-149)
  IPR036610 PEBP-like superfamily [SSF49777] (14-146)